Protein AF-A0A814D1I0-F1 (afdb_monomer_lite)

Organism: NCBI:txid104777

Sequence (314 aa):
MVSVKKIKTACSSHHICFVCLKKSSKNNRLSRINFKTVLHGYYRHQLLIKRNSRCCRIHLDESRELKKHFYSLIPTSIKEHDSHIFEILDFHRNLEPTIFEKFKDVSLLDEKHCLKVTGWEKEKFLKFSNFITCINDNSNRTKYQLIALYRYWLATGSSQKVLASLFSKETTQVQISNYLSEIRTAIYKDFVPFYLGSKKERGFYLKHSNKMVKKLLNLKEDEIAVICDGTYTRLEKSSNNEFQYRCWSVQKTDSLIKPFIICCPDGWIIDCYGPFQASENDASILKYVLKLDKDLENILIPKKTAIFLDRGSN

Radius of gyration: 30.29 Å; chains: 1; bounding box: 67×51×76 Å

Structure (mmCIF, N/CA/C/O backbone):
data_AF-A0A814D1I0-F1
#
_entry.id   AF-A0A814D1I0-F1
#
loop_
_atom_site.group_PDB
_atom_site.id
_atom_site.type_symbol
_atom_site.label_atom_id
_atom_site.label_alt_id
_atom_site.label_comp_id
_atom_site.label_asym_id
_atom_site.label_entity_id
_atom_site.label_seq_id
_atom_site.pdbx_PDB_ins_code
_atom_site.Cartn_x
_atom_site.Cartn_y
_atom_site.Cartn_z
_atom_site.occupancy
_atom_site.B_iso_or_equiv
_atom_site.auth_seq_id
_atom_site.auth_comp_id
_atom_site.auth_asym_id
_atom_site.auth_atom_id
_atom_site.pdbx_PDB_model_num
ATOM 1 N N . MET A 1 1 ? 32.497 17.840 -39.234 1.00 48.28 1 MET A N 1
ATOM 2 C CA . MET A 1 1 ? 33.080 16.503 -38.983 1.00 48.28 1 MET A CA 1
ATOM 3 C C . MET A 1 1 ? 31.932 15.560 -38.684 1.00 48.28 1 MET A C 1
ATOM 5 O O . MET A 1 1 ? 31.161 15.871 -37.787 1.00 48.28 1 MET A O 1
ATOM 9 N N . VAL A 1 2 ? 31.761 14.482 -39.455 1.00 55.62 2 VAL A N 1
ATOM 10 C CA . VAL A 1 2 ? 30.771 13.443 -39.122 1.00 55.62 2 VAL A CA 1
ATOM 11 C C . VAL A 1 2 ? 31.204 12.830 -37.792 1.00 55.62 2 VAL A C 1
ATOM 13 O O . VAL A 1 2 ? 32.359 12.431 -37.659 1.00 55.62 2 VAL A O 1
ATOM 16 N N . SER A 1 3 ? 30.327 12.842 -36.791 1.00 76.00 3 SER A N 1
ATOM 17 C CA . SER A 1 3 ? 30.605 12.215 -35.501 1.00 76.00 3 SER A CA 1
ATOM 18 C C . SER A 1 3 ? 30.614 10.695 -35.694 1.00 76.00 3 SER A C 1
ATOM 20 O O . SER A 1 3 ? 29.710 10.121 -36.302 1.00 76.00 3 SER A O 1
ATOM 22 N N . VAL A 1 4 ? 31.688 10.039 -35.255 1.00 82.81 4 VAL A N 1
ATOM 23 C CA . VAL A 1 4 ? 31.933 8.613 -35.506 1.00 82.81 4 VAL A CA 1
ATOM 24 C C . VAL A 1 4 ? 31.897 7.854 -34.187 1.00 82.81 4 VAL A C 1
ATOM 26 O O . VAL A 1 4 ? 32.622 8.181 -33.248 1.00 82.81 4 VAL A O 1
ATOM 29 N N . LYS A 1 5 ? 31.086 6.793 -34.117 1.00 81.88 5 LYS A N 1
ATOM 30 C CA . LYS A 1 5 ? 30.992 5.904 -32.951 1.00 81.88 5 LYS A CA 1
ATOM 31 C C . LYS A 1 5 ? 31.727 4.592 -33.223 1.00 81.88 5 LYS A C 1
ATOM 33 O O . LYS A 1 5 ? 31.438 3.883 -34.188 1.00 81.88 5 LYS A O 1
ATOM 38 N N . LYS A 1 6 ? 32.665 4.237 -32.340 1.00 86.75 6 LYS A N 1
ATOM 39 C CA . LYS A 1 6 ? 33.376 2.947 -32.362 1.00 86.75 6 LYS A CA 1
ATOM 40 C C . LYS A 1 6 ? 32.559 1.895 -31.617 1.00 86.75 6 LYS A C 1
ATOM 42 O O . LYS A 1 6 ? 32.395 1.986 -30.404 1.00 86.75 6 LYS A O 1
ATOM 47 N N . ILE A 1 7 ? 32.057 0.886 -32.330 1.00 86.25 7 ILE A N 1
ATOM 48 C CA . ILE A 1 7 ? 31.218 -0.184 -31.765 1.00 86.25 7 ILE A CA 1
ATOM 49 C C . ILE A 1 7 ? 31.771 -1.564 -32.129 1.00 86.25 7 ILE A C 1
ATOM 51 O O . ILE A 1 7 ? 32.238 -1.810 -33.248 1.00 86.25 7 ILE A O 1
ATOM 55 N N . LYS A 1 8 ? 31.670 -2.507 -31.182 1.00 90.19 8 LYS A N 1
ATOM 56 C CA . LYS A 1 8 ? 31.948 -3.924 -31.436 1.00 90.19 8 LYS A CA 1
ATOM 57 C C . LYS A 1 8 ? 30.930 -4.453 -32.438 1.00 90.19 8 LYS A C 1
ATOM 59 O O . LYS A 1 8 ? 29.727 -4.397 -32.206 1.00 90.19 8 LYS A O 1
ATOM 64 N N . THR A 1 9 ? 31.408 -4.977 -33.559 1.00 88.38 9 THR A N 1
ATOM 65 C CA . THR A 1 9 ? 30.568 -5.537 -34.620 1.00 88.38 9 THR A CA 1
ATOM 66 C C . THR A 1 9 ? 30.868 -7.021 -34.774 1.00 88.38 9 THR A C 1
ATOM 68 O O . THR A 1 9 ? 32.028 -7.405 -34.919 1.00 88.38 9 THR A O 1
ATOM 71 N N . ALA A 1 10 ? 29.830 -7.855 -34.760 1.00 88.12 10 ALA A N 1
ATOM 72 C CA . ALA A 1 10 ? 29.964 -9.295 -34.941 1.00 88.12 10 ALA A CA 1
ATOM 73 C C . ALA A 1 10 ? 30.419 -9.647 -36.367 1.00 88.12 10 ALA A C 1
ATOM 75 O O . ALA A 1 10 ? 29.934 -9.083 -37.361 1.00 88.12 10 ALA A O 1
ATOM 76 N N . CYS A 1 11 ? 31.308 -10.633 -36.479 1.00 80.31 11 CYS A N 1
ATOM 77 C CA . CYS A 1 11 ? 31.661 -11.230 -37.764 1.00 80.31 11 CYS A CA 1
ATOM 78 C C . CYS A 1 11 ? 30.419 -11.881 -38.389 1.00 80.31 11 CYS A C 1
ATOM 80 O O . CYS A 1 11 ? 29.764 -12.714 -37.774 1.00 80.31 11 CYS A O 1
ATOM 82 N N . SER A 1 12 ? 30.066 -11.504 -39.619 1.00 76.56 12 SER A N 1
ATOM 83 C CA . SER A 1 12 ? 28.837 -11.974 -40.272 1.00 76.56 12 SER A CA 1
ATOM 84 C C . SER A 1 12 ? 29.119 -12.441 -41.692 1.00 76.56 12 SER A C 1
ATOM 86 O O . SER A 1 12 ? 29.647 -11.696 -42.514 1.00 76.56 12 SER A O 1
ATOM 88 N N . SER A 1 13 ? 28.742 -13.685 -41.978 1.00 75.00 13 SER A N 1
ATOM 89 C CA . SER A 1 13 ? 28.741 -14.265 -43.319 1.00 75.00 13 SER A CA 1
ATOM 90 C C . SER A 1 13 ? 27.527 -15.177 -43.478 1.00 75.00 13 SER A C 1
ATOM 92 O O . SER A 1 13 ? 26.995 -15.718 -42.507 1.00 75.00 13 SER A O 1
ATOM 94 N N . HIS A 1 14 ? 27.065 -15.334 -44.716 1.00 77.00 14 HIS A N 1
ATOM 95 C CA . HIS A 1 14 ? 25.910 -16.169 -45.036 1.00 77.00 14 HIS A CA 1
ATOM 96 C C . HIS A 1 14 ? 26.181 -17.673 -44.888 1.00 77.00 14 HIS A C 1
ATOM 98 O O . HIS A 1 14 ? 25.225 -18.448 -44.866 1.00 77.00 14 HIS A O 1
ATOM 104 N N . HIS A 1 15 ? 27.448 -18.079 -44.757 1.00 81.25 15 HIS A N 1
ATOM 105 C CA . HIS A 1 15 ? 27.867 -19.484 -44.789 1.00 81.25 15 HIS A CA 1
ATOM 106 C C . HIS A 1 15 ? 28.381 -20.021 -43.450 1.00 81.25 15 HIS A C 1
ATOM 108 O O . HIS A 1 15 ? 28.604 -21.227 -43.341 1.00 81.25 15 HIS A O 1
ATOM 114 N N . ILE A 1 16 ? 28.556 -19.162 -42.441 1.00 88.38 16 ILE A N 1
ATOM 115 C CA . ILE A 1 16 ? 29.112 -19.524 -41.129 1.00 88.38 16 ILE A CA 1
ATOM 116 C C . ILE A 1 16 ? 28.207 -19.075 -39.984 1.00 88.38 16 ILE A C 1
ATOM 118 O O . ILE A 1 16 ? 27.449 -18.112 -40.107 1.00 88.38 16 ILE A O 1
ATOM 122 N N . CYS A 1 17 ? 28.310 -19.764 -38.850 1.00 89.06 17 CYS A N 1
ATOM 123 C CA . CYS A 1 17 ? 27.715 -19.300 -37.605 1.00 89.06 17 CYS A CA 1
ATOM 124 C C . CYS A 1 17 ? 28.473 -18.075 -37.070 1.00 89.06 17 CYS A C 1
ATOM 126 O O . CYS A 1 17 ? 29.677 -18.161 -36.865 1.00 89.06 17 CYS A O 1
ATOM 128 N N . PHE A 1 18 ? 27.788 -16.969 -36.763 1.00 89.50 18 PHE A N 1
ATOM 129 C CA . PHE A 1 18 ? 28.455 -15.760 -36.239 1.00 89.50 18 PHE A CA 1
ATOM 130 C C . PHE A 1 18 ? 29.017 -15.901 -34.809 1.00 89.50 18 PHE A C 1
ATOM 132 O O . PHE A 1 18 ? 29.715 -15.007 -34.354 1.00 89.50 18 PHE A O 1
ATOM 139 N N . VAL A 1 19 ? 28.718 -17.000 -34.104 1.00 89.56 19 VAL A N 1
ATOM 140 C CA . VAL A 1 19 ? 29.213 -17.281 -32.742 1.00 89.56 19 VAL A CA 1
ATOM 141 C C . VAL A 1 19 ? 30.423 -18.222 -32.780 1.00 89.56 19 VAL A C 1
ATOM 143 O O . VAL A 1 19 ? 31.472 -17.878 -32.263 1.00 89.56 19 VAL A O 1
ATOM 146 N N . CYS A 1 20 ? 30.320 -19.396 -33.421 1.00 89.69 20 CYS A N 1
ATOM 147 C CA . CYS A 1 20 ? 31.416 -20.386 -33.450 1.00 89.69 20 CYS A CA 1
ATOM 148 C C . CYS A 1 20 ? 32.195 -20.447 -34.770 1.00 89.69 20 CYS A C 1
ATOM 150 O O . CYS A 1 20 ? 33.062 -21.302 -34.919 1.00 89.69 20 CYS A O 1
ATOM 152 N N . LEU A 1 21 ? 31.841 -19.621 -35.760 1.00 87.12 21 LEU A N 1
ATOM 153 C CA . LEU A 1 21 ? 32.467 -19.545 -37.090 1.00 87.12 21 LEU A CA 1
ATOM 154 C C . LEU A 1 21 ? 32.417 -20.842 -37.925 1.00 87.12 21 LEU A C 1
ATOM 156 O O . LEU A 1 21 ? 32.941 -20.886 -39.037 1.00 87.12 21 LEU A O 1
ATOM 160 N N . LYS A 1 22 ? 31.721 -21.888 -37.455 1.00 87.81 22 LYS A N 1
ATOM 161 C CA . LYS A 1 22 ? 31.554 -23.153 -38.189 1.00 87.81 22 LYS A CA 1
ATOM 162 C C . LYS A 1 22 ? 30.647 -22.976 -39.409 1.00 87.81 22 LYS A C 1
ATOM 164 O O . LYS A 1 22 ? 29.589 -22.345 -39.316 1.00 87.81 22 LYS A O 1
ATOM 169 N N . LYS A 1 23 ? 31.042 -23.583 -40.535 1.00 85.06 23 LYS A N 1
ATOM 170 C CA . LYS A 1 23 ? 30.254 -23.629 -41.777 1.00 85.06 23 LYS A CA 1
ATOM 171 C C . LYS A 1 23 ? 28.985 -24.472 -41.616 1.00 85.06 23 LYS A C 1
ATOM 173 O O . LYS A 1 23 ? 28.903 -25.347 -40.749 1.00 85.06 23 LYS A O 1
ATOM 178 N N . SER A 1 24 ? 28.002 -24.205 -42.474 1.00 80.81 24 SER A N 1
ATOM 179 C CA . SER A 1 24 ? 26.810 -25.050 -42.590 1.00 80.81 24 SER A CA 1
ATOM 180 C C . SER A 1 24 ? 27.201 -26.460 -43.036 1.00 80.81 24 SER A C 1
ATOM 182 O O . SER A 1 24 ? 27.908 -26.620 -44.027 1.00 80.81 24 SER A O 1
ATOM 184 N N . SER A 1 25 ? 26.710 -27.480 -42.339 1.00 79.44 25 SER A N 1
ATOM 185 C CA . SER A 1 25 ? 26.879 -28.892 -42.712 1.00 79.44 25 SER A CA 1
ATOM 186 C C . SER A 1 25 ? 25.565 -29.652 -42.518 1.00 79.44 25 SER A C 1
ATOM 188 O O . SER A 1 25 ? 24.619 -29.107 -41.943 1.00 79.44 25 SER A O 1
ATOM 190 N N . LYS A 1 26 ? 25.488 -30.916 -42.968 1.00 70.50 26 LYS A N 1
ATOM 191 C CA . LYS A 1 26 ? 24.294 -31.766 -42.772 1.00 70.50 26 LYS A CA 1
ATOM 192 C C . LYS A 1 26 ? 23.867 -31.839 -41.293 1.00 70.50 26 LYS A C 1
ATOM 194 O O . LYS A 1 26 ? 22.673 -31.757 -41.014 1.00 70.50 26 LYS A O 1
ATOM 199 N N . ASN A 1 27 ? 24.836 -31.856 -40.372 1.00 70.06 27 ASN A N 1
ATOM 200 C CA . ASN A 1 27 ? 24.617 -31.916 -38.919 1.00 70.06 27 ASN A CA 1
ATOM 201 C C . ASN A 1 27 ? 24.557 -30.533 -38.241 1.00 70.06 27 ASN A C 1
ATOM 203 O O . ASN A 1 27 ? 24.212 -30.435 -37.068 1.00 70.06 27 ASN A O 1
ATOM 207 N N . ASN A 1 28 ? 24.877 -29.452 -38.959 1.00 75.81 28 ASN A N 1
ATOM 208 C CA . ASN A 1 28 ? 24.966 -28.102 -38.408 1.00 75.81 28 ASN A CA 1
ATOM 209 C C . ASN A 1 28 ? 24.231 -27.093 -39.299 1.00 75.81 28 ASN A C 1
ATOM 211 O O . ASN A 1 28 ? 24.845 -26.276 -39.989 1.00 75.81 28 ASN A O 1
ATOM 215 N N . ARG A 1 29 ? 22.894 -27.171 -39.310 1.00 83.12 29 ARG A N 1
ATOM 216 C CA . ARG A 1 29 ? 22.055 -26.253 -40.092 1.00 83.12 29 ARG A CA 1
ATOM 217 C C . ARG A 1 29 ? 22.051 -24.858 -39.468 1.00 83.12 29 ARG A C 1
ATOM 219 O O . ARG A 1 29 ? 21.785 -24.692 -38.276 1.00 83.12 29 ARG A O 1
ATOM 226 N N . LEU A 1 30 ? 22.304 -23.856 -40.303 1.00 87.38 30 LEU A N 1
ATOM 227 C CA . LEU A 1 30 ? 22.328 -22.452 -39.909 1.00 87.38 30 LEU A CA 1
ATOM 228 C C . LEU A 1 30 ? 20.956 -21.796 -40.103 1.00 87.38 30 LEU A C 1
ATOM 230 O O . LEU A 1 30 ? 20.413 -21.795 -41.209 1.00 87.38 30 LEU A O 1
ATOM 234 N N . SER A 1 31 ? 20.435 -21.184 -39.044 1.00 87.06 31 SER A N 1
ATOM 235 C CA . SER A 1 31 ? 19.172 -20.436 -39.043 1.00 87.06 31 SER A CA 1
ATOM 236 C C . SER A 1 31 ? 19.450 -18.934 -39.006 1.00 87.06 31 SER A C 1
ATOM 238 O O . SER A 1 31 ? 20.435 -18.503 -38.407 1.00 87.06 31 SER A O 1
ATOM 240 N N . ARG A 1 32 ? 18.606 -18.121 -39.651 1.00 87.75 32 ARG A N 1
ATOM 241 C CA . ARG A 1 32 ? 18.682 -16.657 -39.513 1.00 87.75 32 ARG A CA 1
ATOM 242 C C . ARG A 1 32 ? 18.256 -16.269 -38.100 1.00 87.75 32 ARG A C 1
ATOM 244 O O . ARG A 1 32 ? 17.306 -16.846 -37.576 1.00 87.75 32 ARG A O 1
ATOM 251 N N . ILE A 1 33 ? 18.961 -15.318 -37.497 1.00 87.06 33 ILE A N 1
ATOM 252 C CA . ILE A 1 33 ? 18.587 -14.812 -36.175 1.00 87.06 33 ILE A CA 1
ATOM 253 C C . ILE A 1 33 ? 17.352 -13.918 -36.245 1.00 87.06 33 ILE A C 1
ATOM 255 O O . ILE A 1 33 ? 17.108 -13.245 -37.247 1.00 87.06 33 ILE A 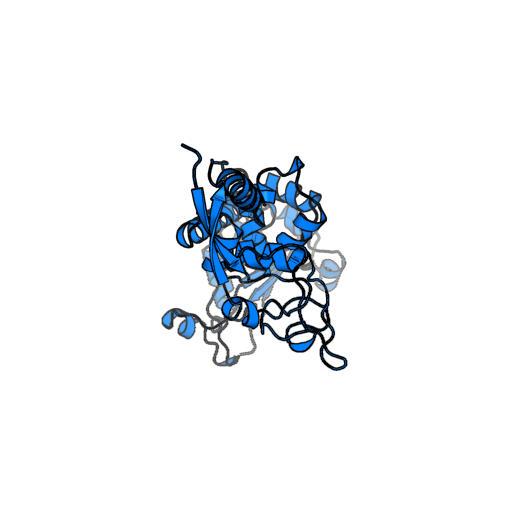O 1
ATOM 259 N N . ASN A 1 34 ? 16.597 -13.893 -35.151 1.00 86.12 34 ASN A N 1
ATOM 260 C CA . ASN A 1 34 ? 15.498 -12.957 -34.981 1.00 86.12 34 ASN A CA 1
ATOM 261 C C . ASN A 1 34 ? 16.044 -11.528 -34.795 1.00 86.12 34 ASN A C 1
ATOM 263 O O . ASN A 1 34 ? 17.100 -11.318 -34.195 1.00 86.12 34 ASN A O 1
ATOM 267 N N . PHE A 1 35 ? 15.291 -10.531 -35.255 1.00 84.19 35 PHE A N 1
ATOM 268 C CA . PHE A 1 35 ? 15.567 -9.122 -34.996 1.00 84.19 35 PHE A CA 1
ATOM 269 C C . PHE A 1 35 ? 15.652 -8.807 -33.492 1.00 84.19 35 PHE A C 1
ATOM 271 O O . PHE A 1 35 ? 16.487 -8.002 -33.085 1.00 84.19 35 PHE A O 1
ATOM 278 N N . LYS A 1 36 ? 14.892 -9.520 -32.646 1.00 83.12 36 LYS A N 1
ATOM 279 C CA . LYS A 1 36 ? 15.012 -9.431 -31.177 1.00 83.12 36 LYS A CA 1
ATOM 280 C C . LYS A 1 36 ? 16.437 -9.692 -30.674 1.00 83.12 36 LYS A C 1
ATOM 282 O O . LYS A 1 36 ? 16.922 -8.965 -29.814 1.00 83.12 36 LYS A O 1
ATOM 287 N N . THR A 1 37 ? 17.135 -10.679 -31.240 1.00 85.69 37 THR A N 1
ATOM 288 C CA . THR A 1 37 ? 18.535 -11.000 -30.904 1.00 85.69 37 THR A CA 1
ATOM 289 C C . THR A 1 37 ? 19.482 -9.863 -31.283 1.00 85.69 37 THR A C 1
ATOM 291 O O . THR A 1 37 ? 20.410 -9.556 -30.539 1.00 85.69 37 THR A O 1
ATOM 294 N N . VAL A 1 38 ? 19.231 -9.213 -32.423 1.00 87.69 38 VAL A N 1
ATOM 295 C CA . VAL A 1 38 ? 20.014 -8.058 -32.882 1.00 87.69 38 VAL A CA 1
ATOM 296 C C . VAL A 1 38 ? 19.844 -6.879 -31.924 1.00 87.69 38 VAL A C 1
ATOM 298 O O . VAL A 1 38 ? 20.839 -6.327 -31.458 1.00 87.69 38 VAL A O 1
ATOM 301 N N . LEU A 1 39 ? 18.598 -6.545 -31.572 1.00 84.19 39 LEU A N 1
ATOM 302 C CA . LEU A 1 39 ? 18.297 -5.475 -30.617 1.00 84.19 39 LEU A CA 1
ATOM 303 C C . LEU A 1 39 ? 18.871 -5.768 -29.228 1.00 84.19 39 LEU A C 1
ATOM 305 O O . LEU A 1 39 ? 19.487 -4.897 -28.622 1.00 84.19 39 LEU A O 1
ATOM 309 N N . HIS A 1 40 ? 18.719 -6.999 -28.730 1.00 84.25 40 HIS A N 1
ATOM 310 C CA . HIS A 1 40 ? 19.274 -7.403 -27.438 1.00 84.25 40 HIS A CA 1
ATOM 311 C C . HIS A 1 40 ? 20.807 -7.297 -27.420 1.00 84.25 40 HIS A C 1
ATOM 313 O O . HIS A 1 40 ? 21.374 -6.774 -26.460 1.00 84.25 40 HIS A O 1
ATOM 319 N N . GLY A 1 41 ? 21.478 -7.735 -28.492 1.00 85.94 41 GLY A N 1
ATOM 320 C CA . GLY A 1 41 ? 22.926 -7.590 -28.655 1.00 85.94 41 GLY A CA 1
ATOM 321 C C . GLY A 1 41 ? 23.377 -6.131 -28.578 1.00 85.94 41 GLY A C 1
ATOM 322 O O . GLY A 1 41 ? 24.302 -5.816 -27.827 1.00 85.94 41 GLY A O 1
ATOM 323 N N . TYR A 1 42 ? 22.673 -5.230 -29.265 1.00 87.12 42 TYR A N 1
ATOM 324 C CA . TYR A 1 42 ? 22.985 -3.804 -29.216 1.00 87.12 42 TYR A CA 1
ATOM 325 C C . TYR A 1 42 ? 22.733 -3.217 -27.820 1.00 87.12 42 TYR A C 1
ATOM 327 O O . TYR A 1 42 ? 23.649 -2.688 -27.192 1.00 87.12 42 TYR A O 1
ATOM 335 N N . TYR A 1 43 ? 21.519 -3.367 -27.283 1.00 81.69 43 TYR A N 1
ATOM 336 C CA . TYR A 1 43 ? 21.123 -2.686 -26.050 1.00 81.69 43 TYR A CA 1
ATOM 337 C C . TYR A 1 43 ? 21.814 -3.201 -24.788 1.00 81.69 43 TYR A C 1
ATOM 339 O O . TYR A 1 43 ? 22.063 -2.406 -23.884 1.00 81.69 43 TYR A O 1
ATOM 347 N N . ARG A 1 44 ? 22.103 -4.506 -24.696 1.00 82.12 44 ARG A N 1
ATOM 348 C CA . ARG A 1 44 ? 22.683 -5.116 -23.486 1.00 82.12 44 ARG A CA 1
ATOM 349 C C . ARG A 1 44 ? 24.188 -5.331 -23.567 1.00 82.12 44 ARG A C 1
ATOM 351 O O . ARG A 1 44 ? 24.837 -5.330 -22.529 1.00 82.12 44 ARG A O 1
ATOM 358 N N . HIS A 1 45 ? 24.735 -5.504 -24.769 1.00 83.81 45 HIS A N 1
ATOM 359 C CA . HIS A 1 45 ? 26.142 -5.873 -24.955 1.00 83.81 45 HIS A CA 1
ATOM 360 C C . HIS A 1 45 ? 26.932 -4.877 -25.813 1.00 83.81 45 HIS A C 1
ATOM 362 O O . HIS A 1 45 ? 28.109 -5.123 -26.070 1.00 83.81 45 HIS A O 1
ATOM 368 N N . GLN A 1 46 ? 26.315 -3.765 -26.248 1.00 85.62 46 GLN A N 1
ATOM 369 C CA . GLN A 1 46 ? 26.934 -2.777 -27.147 1.00 85.62 46 GLN A CA 1
ATOM 370 C C . GLN A 1 46 ? 27.531 -3.443 -28.401 1.00 85.62 46 GLN A C 1
ATOM 372 O O . GLN A 1 46 ? 28.614 -3.094 -28.875 1.00 85.62 46 GLN A O 1
ATOM 377 N N . LEU A 1 47 ? 26.816 -4.454 -28.907 1.00 88.50 47 LEU A N 1
ATOM 378 C CA . LEU A 1 47 ? 27.245 -5.323 -29.992 1.00 88.50 47 LEU A CA 1
ATOM 379 C C . LEU A 1 47 ? 26.332 -5.161 -31.206 1.00 88.50 47 LEU A C 1
ATOM 381 O O . LEU A 1 47 ? 25.145 -5.481 -31.155 1.00 88.50 47 LEU A O 1
ATOM 385 N N . LEU A 1 48 ? 26.906 -4.748 -32.334 1.00 88.81 48 LEU A N 1
ATOM 386 C CA . LEU A 1 48 ? 26.196 -4.687 -33.604 1.00 88.81 48 LEU A CA 1
ATOM 387 C C . LEU A 1 48 ? 26.219 -6.053 -34.301 1.00 88.81 48 LEU A C 1
ATOM 389 O O . LEU A 1 48 ? 27.275 -6.545 -34.705 1.00 88.81 48 LEU A O 1
ATOM 393 N N . ILE A 1 49 ? 25.042 -6.649 -34.493 1.00 89.06 49 ILE A N 1
ATOM 394 C CA . ILE A 1 49 ? 24.869 -7.901 -35.238 1.00 89.06 49 ILE A CA 1
ATOM 395 C C . ILE A 1 49 ? 24.125 -7.598 -36.542 1.00 89.06 49 ILE A C 1
ATOM 397 O O . ILE A 1 49 ? 23.044 -7.017 -36.525 1.00 89.06 49 ILE A O 1
ATOM 401 N N . LYS A 1 50 ? 24.665 -8.005 -37.699 1.00 86.38 50 LYS A N 1
ATOM 402 C CA . LYS A 1 50 ? 23.958 -7.801 -38.977 1.00 86.38 50 LYS A CA 1
ATOM 403 C C . LYS A 1 50 ? 22.659 -8.612 -39.012 1.00 86.38 50 LYS A C 1
ATOM 405 O O . LYS A 1 50 ? 22.674 -9.796 -38.677 1.00 86.38 50 LYS A O 1
ATOM 410 N N . ARG A 1 51 ? 21.573 -8.020 -39.526 1.00 80.19 51 ARG A N 1
ATOM 411 C CA . ARG A 1 51 ? 20.220 -8.619 -39.622 1.00 80.19 51 ARG A CA 1
ATOM 412 C C . ARG A 1 51 ? 20.188 -10.015 -40.257 1.00 80.19 51 ARG A C 1
ATOM 414 O O . ARG A 1 51 ? 19.391 -10.853 -39.859 1.00 80.19 51 ARG A O 1
ATOM 421 N N . ASN A 1 52 ? 21.077 -10.278 -41.213 1.00 82.56 52 ASN A N 1
ATOM 422 C CA . ASN A 1 52 ? 21.136 -11.546 -41.947 1.00 82.56 52 ASN A CA 1
ATOM 423 C C . ASN A 1 52 ? 22.196 -12.528 -41.417 1.00 82.56 52 ASN A C 1
ATOM 425 O O . ASN A 1 52 ? 22.520 -13.508 -42.094 1.00 82.56 52 ASN A O 1
ATOM 429 N N . SER A 1 53 ? 22.746 -12.271 -40.227 1.00 88.56 53 SER A N 1
ATOM 430 C CA . SER A 1 53 ? 23.670 -13.187 -39.555 1.00 88.56 53 SER A CA 1
ATOM 431 C C . SER A 1 53 ? 22.987 -14.525 -39.281 1.00 88.56 53 SER A C 1
ATOM 433 O O . SER A 1 53 ? 21.798 -14.579 -38.952 1.00 88.56 53 SER A O 1
ATOM 435 N N . ARG A 1 54 ? 23.733 -15.624 -39.426 1.00 89.06 54 ARG A N 1
ATOM 436 C CA . ARG A 1 54 ? 23.196 -16.967 -39.197 1.00 89.06 54 ARG A CA 1
ATOM 437 C C . ARG A 1 54 ? 23.797 -17.621 -37.963 1.00 89.06 54 ARG A C 1
ATOM 439 O O . ARG A 1 54 ? 24.995 -17.513 -37.726 1.00 89.06 54 ARG A O 1
ATOM 446 N N . CYS A 1 55 ? 22.976 -18.337 -37.202 1.00 90.38 55 CYS A N 1
ATOM 447 C CA . CYS A 1 55 ? 23.377 -19.075 -36.009 1.00 90.38 55 CYS A CA 1
ATOM 448 C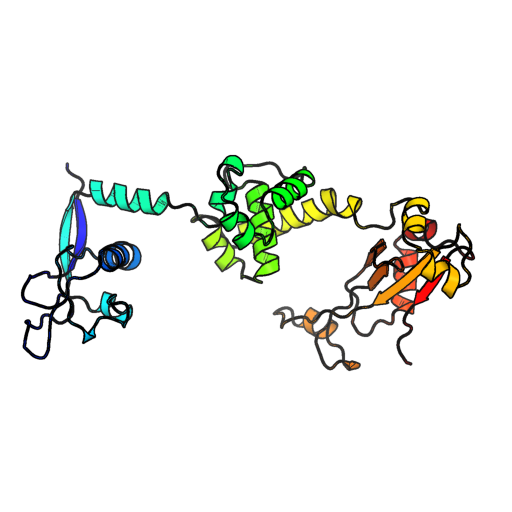 C . CYS A 1 55 ? 23.108 -20.573 -36.165 1.00 90.38 55 CYS A C 1
ATOM 450 O O . CYS A 1 55 ? 22.110 -20.960 -36.775 1.00 90.38 55 CYS A O 1
ATOM 452 N N . CYS A 1 56 ? 23.968 -21.423 -35.605 1.00 91.06 56 CYS A N 1
ATOM 453 C CA . CYS A 1 56 ? 23.656 -22.842 -35.486 1.00 91.06 56 CYS A CA 1
ATOM 454 C C . CYS A 1 56 ? 22.706 -23.113 -34.315 1.00 91.06 56 CYS A C 1
ATOM 456 O O . CYS A 1 56 ? 22.651 -22.351 -33.351 1.00 91.06 56 CYS A O 1
ATOM 458 N N . ARG A 1 57 ? 21.994 -24.242 -34.380 1.00 87.81 57 ARG A N 1
ATOM 459 C CA . ARG A 1 57 ? 21.017 -24.648 -33.354 1.00 87.81 57 ARG A CA 1
ATOM 460 C C . ARG A 1 57 ? 21.612 -24.799 -31.952 1.00 87.81 57 ARG A C 1
ATOM 462 O O . ARG A 1 57 ? 20.902 -24.583 -30.986 1.00 87.81 57 ARG A O 1
ATOM 469 N N . ILE A 1 58 ? 22.904 -25.111 -31.835 1.00 89.25 58 ILE A N 1
ATOM 470 C CA . ILE A 1 58 ? 23.583 -25.321 -30.543 1.00 89.25 58 ILE A CA 1
ATOM 471 C C . ILE A 1 58 ? 23.507 -24.064 -29.659 1.00 89.25 58 ILE A C 1
ATOM 473 O O . ILE A 1 58 ? 23.305 -24.157 -28.445 1.00 89.25 58 ILE A O 1
ATOM 477 N N . HIS A 1 59 ? 23.621 -22.882 -30.269 1.00 89.62 59 HIS A N 1
ATOM 478 C CA . HIS A 1 59 ? 23.603 -21.613 -29.541 1.00 89.62 59 HIS A CA 1
ATOM 479 C C . HIS A 1 59 ? 22.208 -21.012 -29.383 1.00 89.62 59 HIS A C 1
ATOM 481 O O . HIS A 1 59 ? 22.061 -19.998 -28.701 1.00 89.62 59 HIS A O 1
ATOM 487 N N . LEU A 1 60 ? 21.204 -21.607 -30.026 1.00 88.62 60 LEU A N 1
ATOM 488 C CA . LEU A 1 60 ? 19.825 -21.166 -29.919 1.00 88.62 60 LEU A CA 1
ATOM 489 C C . LEU A 1 60 ? 19.114 -21.937 -28.806 1.00 88.62 60 LEU A C 1
ATOM 491 O O . LEU A 1 60 ? 19.434 -23.098 -28.541 1.00 88.62 60 LEU A O 1
ATOM 495 N N . ASP A 1 61 ? 18.181 -21.279 -28.135 1.00 87.12 61 ASP A N 1
ATOM 496 C CA . ASP A 1 61 ? 17.223 -21.923 -27.243 1.00 87.12 61 ASP A CA 1
ATOM 497 C C . ASP A 1 61 ? 16.031 -22.513 -28.020 1.00 87.12 61 ASP A C 1
ATOM 499 O O . ASP A 1 61 ? 15.969 -22.468 -29.255 1.00 87.12 61 ASP A O 1
ATOM 503 N N . GLU A 1 62 ? 15.079 -23.091 -27.288 1.00 82.44 62 GLU A N 1
ATOM 504 C CA . GLU A 1 62 ? 13.859 -23.693 -27.841 1.00 82.44 62 GLU A CA 1
ATOM 505 C C . GLU A 1 62 ? 12.989 -22.676 -28.598 1.00 82.44 62 GLU A C 1
ATOM 507 O O . GLU A 1 62 ? 12.340 -23.023 -29.586 1.00 82.44 62 GLU A O 1
ATOM 512 N N . SER A 1 63 ? 13.056 -21.398 -28.211 1.00 81.38 63 SER A N 1
ATOM 513 C CA . SER A 1 63 ? 12.373 -20.278 -28.873 1.00 81.38 63 SER A CA 1
ATOM 514 C C . SER A 1 63 ? 13.136 -19.736 -30.090 1.00 81.38 63 SER A C 1
ATOM 516 O O . SER A 1 63 ? 12.697 -18.775 -30.726 1.00 81.38 63 SER A O 1
ATOM 518 N N . ARG A 1 64 ? 14.258 -20.369 -30.466 1.00 80.56 64 ARG A N 1
ATOM 519 C CA . ARG A 1 64 ? 15.171 -19.951 -31.543 1.00 80.56 64 ARG A CA 1
ATOM 520 C C . ARG A 1 64 ? 15.838 -18.592 -31.294 1.00 80.56 64 ARG A C 1
ATOM 522 O O . ARG A 1 64 ? 16.278 -17.946 -32.249 1.00 80.56 64 ARG A O 1
ATOM 529 N N . GLU A 1 65 ? 15.956 -18.169 -30.039 1.00 84.81 65 GLU A N 1
ATOM 530 C CA . GLU A 1 65 ? 16.719 -16.986 -29.636 1.00 84.81 65 GLU A CA 1
ATOM 531 C C . GLU A 1 65 ? 18.133 -17.379 -29.183 1.00 84.81 65 GLU A C 1
ATOM 533 O O . GLU A 1 65 ? 18.395 -18.518 -28.802 1.00 84.81 65 GLU A O 1
ATOM 538 N N . LEU A 1 66 ? 19.095 -16.454 -29.275 1.00 88.38 66 LEU A N 1
ATOM 539 C CA . LEU A 1 66 ? 20.467 -16.724 -28.837 1.00 88.38 66 LEU A CA 1
ATOM 540 C C . LEU A 1 66 ? 20.525 -16.843 -27.308 1.00 88.38 66 LEU A C 1
ATOM 542 O O . LEU A 1 66 ? 20.146 -15.906 -26.601 1.00 88.38 66 LEU A O 1
ATOM 546 N N . LYS A 1 67 ? 21.085 -17.946 -26.798 1.00 88.94 67 LYS A N 1
ATOM 547 C CA . LYS A 1 67 ? 21.277 -18.136 -25.353 1.00 88.94 67 LYS A CA 1
ATOM 548 C C . LYS A 1 67 ? 22.172 -17.031 -24.782 1.00 88.94 67 LYS A C 1
ATOM 550 O O . LYS A 1 67 ? 23.225 -16.710 -25.335 1.00 88.94 67 LYS A O 1
ATOM 555 N N . LYS A 1 68 ? 21.777 -16.483 -23.628 1.00 86.06 68 LYS A N 1
ATOM 556 C CA . LYS A 1 68 ? 22.381 -15.284 -23.012 1.00 86.06 68 LYS A CA 1
ATOM 557 C C . LYS A 1 68 ? 23.903 -15.364 -22.813 1.00 86.06 68 LYS A C 1
ATOM 559 O O . LYS A 1 68 ? 24.588 -14.368 -23.010 1.00 86.06 68 LYS A O 1
ATOM 564 N N . HIS A 1 69 ? 24.445 -16.534 -22.473 1.00 86.06 69 HIS A N 1
ATOM 565 C CA . HIS A 1 69 ? 25.883 -16.699 -22.225 1.00 86.06 69 HIS A CA 1
ATOM 566 C C . HIS A 1 69 ? 26.746 -16.629 -23.495 1.00 86.06 69 HIS A C 1
ATOM 568 O O . HIS A 1 69 ? 27.940 -16.375 -23.395 1.00 86.06 69 HIS A O 1
ATOM 574 N N . PHE A 1 70 ? 26.177 -16.808 -24.694 1.00 89.06 70 PHE A N 1
ATOM 575 C CA . PHE A 1 70 ? 26.958 -16.727 -25.931 1.00 89.06 70 PHE A CA 1
ATOM 576 C C . PHE A 1 70 ? 27.229 -15.293 -26.387 1.00 89.06 70 PHE A C 1
ATOM 578 O O . PHE A 1 70 ? 28.120 -15.105 -27.207 1.00 89.06 70 PHE A O 1
ATOM 585 N N . TYR A 1 71 ? 26.528 -14.277 -25.865 1.00 88.19 71 TYR A N 1
ATOM 586 C CA . TYR A 1 71 ? 26.730 -12.890 -26.305 1.00 88.19 71 TYR A CA 1
ATOM 587 C C . TYR A 1 71 ? 28.144 -12.365 -26.018 1.00 88.19 71 TYR A C 1
ATOM 589 O O . TYR A 1 71 ? 28.681 -11.599 -26.813 1.00 88.19 71 TYR A O 1
ATOM 597 N N . SER A 1 72 ? 28.765 -12.796 -24.918 1.00 85.75 72 SER A N 1
ATOM 598 C CA . SER A 1 72 ? 30.150 -12.450 -24.573 1.00 85.75 72 SER A CA 1
ATOM 599 C C . SER A 1 72 ? 31.194 -13.226 -25.381 1.00 85.75 72 SER A C 1
ATOM 601 O O . SER A 1 72 ? 32.345 -12.806 -25.438 1.00 85.75 72 SER A O 1
ATOM 603 N N . LEU A 1 73 ? 30.799 -14.337 -26.009 1.00 88.19 73 LEU A N 1
ATOM 604 C CA . LEU A 1 73 ? 31.676 -15.240 -26.760 1.00 88.19 73 LEU A CA 1
ATOM 605 C C . LEU A 1 73 ? 31.649 -14.980 -28.272 1.00 88.19 73 LEU A C 1
ATOM 607 O O . LEU A 1 73 ? 32.343 -15.660 -29.023 1.00 88.19 73 LEU A O 1
ATOM 611 N N . ILE A 1 74 ? 30.835 -14.027 -28.735 1.00 89.62 74 ILE A N 1
ATOM 612 C CA . ILE A 1 74 ? 30.749 -13.679 -30.154 1.00 89.62 74 ILE A CA 1
ATOM 613 C C . ILE A 1 74 ? 32.088 -13.078 -30.607 1.00 89.62 74 ILE A C 1
ATOM 615 O O . ILE A 1 74 ? 32.538 -12.098 -30.017 1.00 89.62 74 ILE A O 1
ATOM 619 N N . PRO A 1 75 ? 32.701 -13.586 -31.689 1.00 88.31 75 PRO A N 1
ATOM 620 C CA . PRO A 1 75 ? 33.851 -12.947 -32.312 1.00 88.31 75 PRO A CA 1
ATOM 621 C C . PRO A 1 75 ? 33.482 -11.562 -32.859 1.00 88.31 75 PRO A C 1
ATOM 623 O O . PRO A 1 75 ? 32.590 -11.424 -33.706 1.00 88.31 75 PRO A O 1
ATOM 626 N N . THR A 1 76 ? 34.181 -10.528 -32.385 1.00 91.12 76 THR A N 1
ATOM 627 C CA . THR A 1 76 ? 33.907 -9.129 -32.743 1.00 91.12 76 THR A CA 1
ATOM 628 C C . THR A 1 76 ? 35.118 -8.419 -33.323 1.00 91.12 76 THR A C 1
ATOM 630 O O . THR A 1 76 ? 36.233 -8.609 -32.850 1.00 91.12 76 THR A O 1
ATOM 633 N N . SER A 1 77 ? 34.869 -7.500 -34.251 1.00 88.31 77 SER A N 1
ATOM 634 C CA . SER A 1 77 ? 35.816 -6.469 -34.687 1.00 88.31 77 SER A CA 1
ATOM 635 C C . SER A 1 77 ? 35.274 -5.089 -34.313 1.00 88.31 77 SER A C 1
ATOM 637 O O . SER A 1 77 ? 34.076 -4.850 -34.498 1.00 88.31 77 SER A O 1
ATOM 639 N N . ILE A 1 78 ? 36.117 -4.173 -33.837 1.00 87.56 78 ILE A N 1
ATOM 640 C CA . ILE A 1 78 ? 35.716 -2.773 -33.637 1.00 87.56 78 ILE A CA 1
ATOM 641 C C . ILE A 1 78 ? 35.578 -2.122 -35.013 1.00 87.56 78 ILE A C 1
ATOM 643 O O . ILE A 1 78 ? 36.486 -2.216 -35.835 1.00 87.56 78 ILE A O 1
ATOM 647 N N . LYS A 1 79 ? 34.427 -1.499 -35.270 1.00 86.88 79 LYS A N 1
ATOM 648 C CA . LYS A 1 79 ? 34.174 -0.749 -36.502 1.00 86.88 79 LYS A CA 1
ATOM 649 C C . LYS A 1 79 ? 33.661 0.641 -36.178 1.00 86.88 79 LYS A C 1
ATOM 651 O O . LYS A 1 79 ? 32.968 0.838 -35.178 1.00 86.88 79 LYS A O 1
ATOM 656 N N . GLU A 1 80 ? 34.026 1.571 -37.042 1.00 86.62 80 GLU A N 1
ATOM 657 C CA . GLU A 1 80 ? 33.558 2.947 -37.039 1.00 86.62 80 GLU A CA 1
ATOM 658 C C . GLU A 1 80 ? 32.259 3.042 -37.832 1.00 86.62 80 GLU A C 1
ATOM 660 O O . GLU A 1 80 ? 32.158 2.518 -38.942 1.00 86.62 80 GLU A O 1
ATOM 665 N N . HIS A 1 81 ? 31.254 3.671 -37.232 1.00 82.50 81 HIS A N 1
ATOM 666 C CA . HIS A 1 81 ? 29.962 3.920 -37.858 1.00 82.50 81 HIS A CA 1
ATOM 667 C C . HIS A 1 81 ? 29.529 5.361 -37.586 1.00 82.50 81 HIS A C 1
ATOM 669 O O . HIS A 1 81 ? 29.938 5.946 -36.581 1.00 82.50 81 HIS A O 1
ATOM 675 N N . ASP A 1 82 ? 28.678 5.905 -38.454 1.00 83.69 82 ASP A N 1
ATOM 676 C CA . ASP A 1 82 ? 28.015 7.196 -38.235 1.00 83.69 82 ASP A CA 1
ATOM 677 C C . ASP A 1 82 ? 27.251 7.171 -36.899 1.00 83.69 82 ASP A C 1
ATOM 679 O O . ASP A 1 82 ? 26.450 6.261 -36.652 1.00 83.69 82 ASP A O 1
ATOM 683 N N . SER A 1 83 ? 27.536 8.130 -36.013 1.00 80.69 83 SER A N 1
ATOM 684 C CA . SER A 1 83 ? 26.963 8.163 -34.669 1.00 80.69 83 SER A CA 1
ATOM 685 C C . SER A 1 83 ? 25.475 8.502 -34.656 1.00 80.69 83 SER A C 1
ATOM 687 O O . SER A 1 83 ? 24.791 8.086 -33.721 1.00 80.69 83 SER A O 1
ATOM 689 N N . HIS A 1 84 ? 24.944 9.162 -35.689 1.00 80.25 84 HIS A N 1
ATOM 690 C CA . HIS A 1 84 ? 23.594 9.725 -35.680 1.00 80.25 84 HIS A CA 1
ATOM 691 C C . HIS A 1 84 ? 22.507 8.655 -35.489 1.00 80.25 84 HIS A C 1
ATOM 693 O O . HIS A 1 84 ? 21.611 8.801 -34.660 1.00 80.25 84 HIS A O 1
ATOM 699 N N . ILE A 1 85 ? 22.616 7.510 -36.173 1.00 77.75 85 ILE A N 1
ATOM 700 C CA . ILE A 1 85 ? 21.660 6.398 -36.008 1.00 77.75 85 ILE A CA 1
ATOM 701 C C . ILE A 1 85 ? 21.732 5.813 -34.591 1.00 77.75 85 ILE A C 1
ATOM 703 O O . ILE A 1 85 ? 20.710 5.435 -34.020 1.00 77.75 85 ILE A O 1
ATOM 707 N N . PHE A 1 86 ? 22.925 5.736 -33.999 1.00 80.38 86 PHE A N 1
ATOM 708 C CA . PHE A 1 86 ? 23.085 5.217 -32.640 1.00 80.38 86 PHE A CA 1
ATOM 709 C C . PHE A 1 86 ? 22.601 6.200 -31.586 1.00 80.38 86 PHE A C 1
ATOM 711 O O . PHE A 1 86 ? 22.046 5.763 -30.586 1.00 80.38 86 PHE A O 1
ATOM 718 N N . GLU A 1 87 ? 22.773 7.497 -31.819 1.00 78.56 87 GLU A N 1
ATOM 719 C CA . GLU A 1 87 ? 22.200 8.557 -30.996 1.00 78.56 87 GLU A CA 1
ATOM 720 C C . GLU A 1 87 ? 20.673 8.483 -31.021 1.00 78.56 87 GLU A C 1
ATOM 722 O O . GLU A 1 87 ? 20.067 8.454 -29.956 1.00 78.56 87 GLU A O 1
ATOM 727 N N . ILE A 1 88 ? 20.052 8.306 -32.193 1.00 75.75 88 ILE A N 1
ATOM 728 C CA . ILE A 1 88 ? 18.601 8.086 -32.317 1.00 75.75 88 ILE A CA 1
ATOM 729 C C . ILE A 1 88 ? 18.165 6.809 -31.582 1.00 75.75 88 ILE A C 1
ATOM 731 O O . ILE A 1 88 ? 17.166 6.820 -30.867 1.00 75.75 88 ILE A O 1
ATOM 735 N N . LEU A 1 89 ? 18.898 5.699 -31.718 1.00 74.75 89 LEU A N 1
ATOM 736 C CA . LEU A 1 89 ? 18.564 4.435 -31.044 1.00 74.75 89 LEU A CA 1
ATOM 737 C C . LEU A 1 89 ? 18.746 4.505 -29.522 1.00 74.75 89 LEU A C 1
ATOM 739 O O . LEU A 1 89 ? 17.947 3.931 -28.777 1.00 74.75 89 LEU A O 1
ATOM 743 N N . ASP A 1 90 ? 19.791 5.185 -29.054 1.00 71.75 90 ASP A N 1
ATOM 744 C CA . ASP A 1 90 ? 20.049 5.411 -27.633 1.00 71.75 90 ASP A CA 1
ATOM 745 C C . ASP A 1 90 ? 19.027 6.398 -27.049 1.00 71.75 90 ASP A C 1
ATOM 747 O O . ASP A 1 90 ? 18.538 6.172 -25.940 1.00 71.75 90 ASP A O 1
ATOM 751 N N . PHE A 1 91 ? 18.629 7.418 -27.816 1.00 69.06 91 PHE A N 1
ATOM 752 C CA . PHE A 1 91 ? 17.544 8.342 -27.493 1.00 69.06 91 PHE A CA 1
ATOM 753 C C . PHE A 1 91 ? 16.202 7.610 -27.412 1.00 69.06 91 PHE A C 1
ATOM 755 O O . PHE A 1 91 ? 15.522 7.703 -26.398 1.00 69.06 91 PHE A O 1
ATOM 762 N N . HIS A 1 92 ? 15.863 6.764 -28.386 1.00 68.00 92 HIS A N 1
ATOM 763 C CA . HIS A 1 92 ? 14.643 5.953 -28.356 1.00 68.00 92 HIS A CA 1
ATOM 764 C C . HIS A 1 92 ? 14.617 4.969 -27.175 1.00 68.00 92 HIS A C 1
ATOM 766 O O . HIS A 1 92 ? 13.577 4.754 -26.556 1.00 68.00 92 HIS A O 1
ATOM 772 N N . ARG A 1 93 ? 15.761 4.392 -26.790 1.00 64.25 93 ARG A N 1
ATOM 773 C CA . ARG A 1 93 ? 15.870 3.596 -25.551 1.00 64.25 93 ARG A CA 1
ATOM 774 C C . ARG A 1 93 ? 15.668 4.451 -24.292 1.00 64.25 93 ARG A C 1
ATOM 776 O O . ARG A 1 93 ? 15.311 3.934 -23.232 1.00 64.25 93 ARG A O 1
ATOM 783 N N . ASN A 1 94 ? 15.971 5.740 -24.360 1.00 61.94 94 ASN A N 1
ATOM 784 C CA . ASN A 1 94 ? 15.699 6.685 -23.282 1.00 61.94 94 ASN A CA 1
ATOM 785 C C . ASN A 1 94 ? 14.243 7.163 -23.263 1.00 61.94 94 ASN A C 1
ATOM 787 O O . ASN A 1 94 ? 13.793 7.565 -22.198 1.00 61.94 94 ASN A O 1
ATOM 791 N N . LEU A 1 95 ? 13.517 7.040 -24.378 1.00 61.75 95 LEU A N 1
ATOM 792 C CA . LEU A 1 95 ? 12.100 7.385 -24.480 1.00 61.75 95 LEU A CA 1
ATOM 793 C C . LEU A 1 95 ? 11.148 6.314 -23.944 1.00 61.75 95 LEU A C 1
ATOM 795 O O . LEU A 1 95 ? 10.037 6.672 -23.575 1.00 61.75 95 LEU A O 1
ATOM 799 N N . GLU A 1 96 ? 11.536 5.031 -23.903 1.00 71.12 96 GLU A N 1
ATOM 800 C CA . GLU A 1 96 ? 10.666 3.987 -23.339 1.00 71.12 96 GLU A CA 1
ATOM 801 C C . GLU A 1 96 ? 10.371 4.307 -21.864 1.00 71.12 96 GLU A C 1
ATOM 803 O O . GLU A 1 96 ? 11.281 4.225 -21.025 1.00 71.12 96 GLU A O 1
ATOM 808 N N . PRO A 1 97 ? 9.125 4.692 -21.532 1.00 78.50 97 PRO A N 1
ATOM 809 C CA . PRO A 1 97 ? 8.800 5.149 -20.199 1.00 78.50 97 PRO A CA 1
ATOM 810 C C . PRO A 1 97 ? 8.937 3.975 -19.237 1.00 78.50 97 PRO A C 1
ATOM 812 O O . PRO A 1 97 ? 8.486 2.853 -19.501 1.00 78.50 97 PRO A O 1
ATOM 815 N N . THR A 1 98 ? 9.561 4.236 -18.093 1.00 87.81 98 THR A N 1
ATOM 816 C CA . THR A 1 98 ? 9.618 3.266 -17.002 1.00 87.81 98 THR A CA 1
ATOM 817 C C . THR A 1 98 ? 8.207 2.900 -16.520 1.00 87.81 98 THR A C 1
ATOM 819 O O . THR A 1 98 ? 7.196 3.492 -16.914 1.00 87.81 98 THR A O 1
ATOM 822 N N . ILE A 1 99 ? 8.130 1.917 -15.619 1.00 90.56 99 ILE A N 1
ATOM 823 C CA . ILE A 1 99 ? 6.855 1.466 -15.047 1.00 90.56 99 ILE A CA 1
ATOM 824 C C . ILE A 1 99 ? 6.082 2.641 -14.436 1.00 90.56 99 ILE A C 1
ATOM 826 O O . ILE A 1 99 ? 4.870 2.734 -14.642 1.00 90.56 99 ILE A O 1
ATOM 830 N N . PHE A 1 100 ? 6.778 3.531 -13.723 1.00 94.44 100 PHE A N 1
ATOM 831 C CA . PHE A 1 100 ? 6.155 4.665 -13.048 1.00 94.44 100 PHE A CA 1
ATOM 832 C C . PHE A 1 100 ? 6.107 5.934 -13.910 1.00 94.44 100 PHE A C 1
ATOM 834 O O . PHE A 1 100 ? 5.243 6.766 -13.672 1.00 94.44 100 PHE A O 1
ATOM 841 N N . GLU A 1 101 ? 6.936 6.099 -14.946 1.00 90.88 101 GLU A N 1
ATOM 842 C CA . GLU A 1 101 ? 6.815 7.236 -15.884 1.00 90.88 101 GLU A CA 1
ATOM 843 C C . GLU A 1 101 ? 5.441 7.277 -16.570 1.00 90.88 101 GLU A C 1
ATOM 845 O O . GLU A 1 101 ? 4.869 8.348 -16.750 1.00 90.88 101 GLU A O 1
ATOM 850 N N . LYS A 1 102 ? 4.839 6.111 -16.841 1.00 91.12 102 LYS A N 1
ATOM 851 C CA . LYS A 1 102 ? 3.473 6.011 -17.389 1.00 91.12 102 LYS A CA 1
ATOM 852 C C . LYS A 1 102 ? 2.381 6.596 -16.483 1.00 91.12 102 LYS A C 1
ATOM 854 O O . LYS A 1 102 ? 1.274 6.820 -16.952 1.00 91.12 102 LYS A O 1
ATOM 859 N N . PHE A 1 103 ? 2.672 6.829 -15.202 1.00 94.56 103 PHE A N 1
ATOM 860 C CA . PHE A 1 103 ? 1.753 7.468 -14.256 1.00 94.56 103 PHE A CA 1
ATOM 861 C C . PHE A 1 103 ? 1.931 8.991 -14.177 1.00 94.56 103 PHE A C 1
ATOM 863 O O . PHE A 1 103 ? 1.205 9.627 -13.417 1.00 94.56 103 PHE A O 1
ATOM 870 N N . LYS A 1 104 ? 2.868 9.600 -14.924 1.00 91.81 104 LYS A N 1
ATOM 871 C CA . LYS A 1 104 ? 2.977 11.070 -14.985 1.00 91.81 104 LYS A CA 1
ATOM 872 C C . LYS A 1 104 ? 1.715 11.701 -15.555 1.00 91.81 104 LYS A C 1
ATOM 874 O O . LYS A 1 104 ? 1.201 12.646 -14.970 1.00 91.81 104 LYS A O 1
ATOM 879 N N . ASP A 1 105 ? 1.215 11.139 -16.650 1.00 89.00 105 ASP A N 1
ATOM 880 C CA . ASP A 1 105 ? -0.010 11.579 -17.302 1.00 89.00 105 ASP A CA 1
ATOM 881 C C . ASP A 1 105 ? -1.071 10.478 -17.230 1.00 89.00 105 ASP A C 1
ATOM 883 O O . ASP A 1 105 ? -1.023 9.469 -17.937 1.00 89.00 105 ASP A O 1
ATOM 887 N N . VAL A 1 106 ? -2.054 10.677 -16.352 1.00 89.00 106 VAL A N 1
ATOM 888 C CA . VAL A 1 106 ? -3.123 9.697 -16.143 1.00 89.00 106 VAL A CA 1
ATOM 889 C C . VAL A 1 106 ? -4.099 9.652 -17.319 1.00 89.00 106 VAL A C 1
ATOM 891 O O . VAL A 1 106 ? -4.782 8.641 -17.496 1.00 89.00 106 VAL A O 1
ATOM 894 N N . SER A 1 107 ? -4.156 10.684 -18.166 1.00 88.81 107 SER A N 1
ATOM 895 C CA . SER A 1 107 ? -5.001 10.649 -19.364 1.00 88.81 107 SER A CA 1
ATOM 896 C C . SER A 1 107 ? -4.542 9.541 -20.321 1.00 88.81 107 SER A C 1
ATOM 898 O O . SER A 1 107 ? -5.366 8.757 -20.794 1.00 88.81 107 SER A O 1
ATOM 900 N N . LEU A 1 108 ? -3.223 9.369 -20.461 1.00 88.56 108 LEU A N 1
ATOM 901 C CA . LEU A 1 108 ? -2.570 8.362 -21.303 1.00 88.56 108 LEU A CA 1
ATOM 902 C C . LEU A 1 108 ? -2.368 7.000 -20.613 1.00 88.56 108 LEU A C 1
ATOM 904 O O . LEU A 1 108 ? -1.888 6.052 -21.237 1.00 88.56 108 LEU A O 1
ATOM 908 N N . LEU A 1 109 ? -2.710 6.881 -19.327 1.00 91.50 109 LEU A N 1
ATOM 909 C CA . LEU A 1 109 ? -2.514 5.650 -18.563 1.00 91.50 109 LEU A CA 1
ATOM 910 C C . LEU A 1 109 ? -3.451 4.534 -19.050 1.00 91.50 109 LEU A C 1
ATOM 912 O O . LEU A 1 109 ? -4.674 4.660 -18.975 1.00 91.50 109 LEU A O 1
ATOM 916 N N . ASP A 1 110 ? -2.860 3.423 -19.486 1.00 92.25 110 ASP A N 1
ATOM 917 C CA . ASP A 1 110 ? -3.567 2.199 -19.871 1.00 92.25 110 ASP A CA 1
ATOM 918 C C . ASP A 1 110 ? -4.145 1.449 -18.654 1.00 92.25 110 ASP A C 1
ATOM 920 O O . ASP A 1 110 ? -3.487 1.316 -17.617 1.00 92.25 110 ASP A O 1
ATOM 924 N N . GLU A 1 111 ? -5.357 0.907 -18.809 1.00 94.62 111 GLU A N 1
ATOM 925 C CA . GLU A 1 111 ? -6.092 0.173 -17.767 1.00 94.62 111 GLU A CA 1
ATOM 926 C C . GLU A 1 111 ? -5.312 -1.055 -17.278 1.00 94.62 111 GLU A C 1
ATOM 928 O O . GLU A 1 111 ? -5.141 -1.265 -16.075 1.00 94.62 111 GLU A O 1
ATOM 933 N N . LYS A 1 112 ? -4.763 -1.851 -18.210 1.00 94.31 112 LYS A N 1
ATOM 934 C CA . LYS A 1 112 ? -4.022 -3.074 -17.866 1.00 94.31 112 LYS A CA 1
ATOM 935 C C . LYS A 1 112 ? -2.735 -2.738 -17.122 1.00 94.31 112 LYS A C 1
ATOM 937 O O . LYS A 1 112 ? -2.358 -3.455 -16.194 1.00 94.31 112 LYS A O 1
ATOM 942 N N . HIS A 1 113 ? -2.054 -1.658 -17.509 1.00 93.56 113 HIS A N 1
ATOM 943 C CA . HIS A 1 113 ? -0.870 -1.171 -16.798 1.00 93.56 113 HIS A CA 1
ATOM 944 C C . HIS A 1 113 ? -1.215 -0.673 -15.390 1.00 93.56 113 HIS A C 1
ATOM 946 O O . HIS A 1 113 ? -0.519 -1.039 -14.439 1.00 93.56 113 HIS A O 1
ATOM 952 N N . CYS A 1 114 ? -2.300 0.094 -15.234 1.00 96.62 114 CYS A N 1
ATOM 953 C CA . CYS A 1 114 ? -2.773 0.567 -13.931 1.00 96.62 114 CYS A CA 1
ATOM 954 C C . CYS A 1 114 ? -3.057 -0.603 -12.980 1.00 96.62 114 CYS A C 1
ATOM 956 O O . CYS A 1 114 ? -2.484 -0.659 -11.885 1.00 96.62 114 CYS A O 1
ATOM 958 N N . LEU A 1 115 ? -3.837 -1.585 -13.443 1.00 96.12 115 LEU A N 1
ATOM 959 C CA . LEU A 1 115 ? -4.195 -2.771 -12.672 1.00 96.12 115 LEU A CA 1
ATOM 960 C C . LEU A 1 115 ? -2.965 -3.602 -12.303 1.00 96.12 115 LEU A C 1
ATOM 962 O O . LEU A 1 115 ? -2.821 -4.024 -11.160 1.00 96.12 115 LEU A O 1
ATOM 966 N N . LYS A 1 116 ? -2.031 -3.793 -13.238 1.00 95.06 116 LYS A N 1
ATOM 967 C CA . LYS A 1 116 ? -0.808 -4.565 -12.987 1.00 95.06 116 LYS A CA 1
ATOM 968 C C . LYS A 1 116 ? 0.084 -3.935 -11.915 1.00 95.06 116 LYS A C 1
ATOM 970 O O . LYS A 1 116 ? 0.680 -4.658 -11.124 1.00 95.06 116 LYS A O 1
ATOM 975 N N . VAL A 1 117 ? 0.231 -2.611 -11.923 1.00 95.69 117 VAL A N 1
ATOM 976 C CA . VAL A 1 117 ? 1.155 -1.910 -11.014 1.00 95.69 117 VAL A CA 1
ATOM 977 C C . VAL A 1 117 ? 0.508 -1.638 -9.663 1.00 95.69 117 VAL A C 1
ATOM 979 O O . VAL A 1 117 ? 1.150 -1.791 -8.627 1.00 95.69 117 VAL A O 1
ATOM 982 N N . THR A 1 118 ? -0.757 -1.224 -9.667 1.00 96.44 118 THR A N 1
ATOM 983 C CA . THR A 1 118 ? -1.441 -0.750 -8.460 1.00 96.44 118 THR A CA 1
ATOM 984 C C . THR A 1 118 ? -2.417 -1.762 -7.884 1.00 96.44 118 THR A C 1
ATOM 986 O O . THR A 1 118 ? -2.897 -1.553 -6.775 1.00 96.44 118 THR A O 1
ATOM 989 N N . GLY A 1 119 ? -2.756 -2.833 -8.603 1.00 96.12 119 GLY A N 1
ATOM 990 C CA . GLY A 1 119 ? -3.827 -3.760 -8.231 1.00 96.12 119 GLY A CA 1
ATOM 991 C C . GLY A 1 119 ? -5.229 -3.143 -8.278 1.00 96.12 119 GLY A C 1
ATOM 992 O O . GLY A 1 119 ? -6.162 -3.751 -7.762 1.00 96.12 119 GLY A O 1
ATOM 993 N N . TRP A 1 120 ? -5.383 -1.935 -8.827 1.00 96.75 120 TRP A N 1
ATOM 994 C CA . TRP A 1 120 ? -6.657 -1.231 -8.945 1.00 96.75 120 TRP A CA 1
ATOM 995 C C . TRP A 1 120 ? -6.977 -0.914 -10.400 1.00 96.75 120 TRP A C 1
ATOM 997 O O . TRP A 1 120 ? -6.087 -0.586 -11.181 1.00 96.75 120 TRP A O 1
ATOM 1007 N N . GLU A 1 121 ? -8.265 -0.959 -10.723 1.00 96.81 121 GLU A N 1
ATOM 1008 C CA . GLU A 1 121 ? -8.795 -0.340 -11.935 1.00 96.81 121 GLU A CA 1
ATOM 1009 C C . GLU A 1 121 ? -8.529 1.172 -11.916 1.00 96.81 121 GLU A C 1
ATOM 1011 O O . GLU A 1 121 ? -8.489 1.802 -10.847 1.00 96.81 121 GLU A O 1
ATOM 1016 N N . LYS A 1 122 ? -8.372 1.771 -13.097 1.00 96.12 122 LYS A N 1
ATOM 1017 C CA . LYS A 1 122 ? -8.020 3.187 -13.262 1.00 96.12 122 LYS A CA 1
ATOM 1018 C C . LYS A 1 122 ? -9.037 4.106 -12.595 1.00 96.12 122 LYS A C 1
ATOM 1020 O O . LYS A 1 122 ? -8.646 5.093 -11.974 1.00 96.12 122 LYS A O 1
ATOM 1025 N N . GLU A 1 123 ? -10.324 3.766 -12.661 1.00 96.81 123 GLU A N 1
ATOM 1026 C CA . GLU A 1 123 ? -11.387 4.525 -11.995 1.00 96.81 123 GLU A CA 1
ATOM 1027 C C . GLU A 1 123 ? -11.170 4.574 -10.476 1.00 96.81 123 GLU A C 1
ATOM 1029 O O . GLU A 1 123 ? -11.182 5.648 -9.870 1.00 96.81 123 GLU A O 1
ATOM 1034 N N . LYS A 1 124 ? -10.910 3.421 -9.849 1.00 96.62 124 LYS A N 1
ATOM 1035 C CA . LYS A 1 124 ? -10.640 3.335 -8.409 1.00 96.62 124 LYS A CA 1
ATOM 1036 C C . LYS A 1 124 ? -9.353 4.067 -8.034 1.00 96.62 124 LYS A C 1
ATOM 1038 O O . LYS A 1 124 ? -9.322 4.761 -7.018 1.00 96.62 124 LYS A O 1
ATOM 1043 N N . PHE A 1 125 ? -8.311 3.946 -8.856 1.00 97.56 125 PHE A N 1
ATOM 1044 C CA . PHE A 1 125 ? -7.055 4.670 -8.673 1.00 97.56 125 PHE A CA 1
ATOM 1045 C C . PHE A 1 125 ? -7.262 6.189 -8.694 1.00 97.56 125 PHE A C 1
ATOM 1047 O O . PHE A 1 125 ? -6.770 6.888 -7.806 1.00 97.56 125 PHE A O 1
ATOM 1054 N N . LEU A 1 126 ? -8.031 6.704 -9.655 1.00 96.81 126 LEU A N 1
ATOM 1055 C CA . LEU A 1 126 ? -8.365 8.124 -9.754 1.00 96.81 126 LEU A CA 1
ATOM 1056 C C . LEU A 1 126 ? -9.215 8.597 -8.570 1.00 96.81 126 LEU A C 1
ATOM 1058 O O . LEU A 1 126 ? -8.883 9.608 -7.955 1.00 96.81 126 LEU A O 1
ATOM 1062 N N . LYS A 1 127 ? -10.245 7.831 -8.185 1.00 96.62 127 LYS A N 1
ATOM 1063 C CA . LYS A 1 127 ? -11.062 8.127 -6.995 1.00 96.62 127 LYS A CA 1
ATOM 1064 C C . LYS A 1 127 ? -10.207 8.233 -5.735 1.00 96.62 127 LYS A C 1
ATOM 1066 O O . LYS A 1 127 ? -10.344 9.198 -4.993 1.00 96.62 127 LYS A O 1
ATOM 1071 N N . PHE A 1 128 ? -9.294 7.285 -5.514 1.00 96.44 128 PHE A N 1
ATOM 1072 C CA . PHE A 1 128 ? -8.364 7.347 -4.386 1.00 96.44 128 PHE A CA 1
ATOM 1073 C C . PHE A 1 128 ? -7.436 8.568 -4.478 1.00 96.44 128 PHE A C 1
ATOM 1075 O O . PHE A 1 128 ? -7.212 9.265 -3.493 1.00 96.44 128 PHE A O 1
ATOM 1082 N N . SER A 1 129 ? -6.928 8.864 -5.676 1.00 96.38 129 SER A N 1
ATOM 1083 C CA . SER A 1 129 ? -6.009 9.984 -5.909 1.00 96.38 129 SER A CA 1
ATOM 1084 C C . SER A 1 129 ? -6.622 11.354 -5.614 1.00 96.38 129 SER A C 1
ATOM 1086 O O . SER A 1 129 ? -5.878 12.295 -5.330 1.00 96.38 129 SER A O 1
ATOM 1088 N N . ASN A 1 130 ? -7.952 11.470 -5.653 1.00 96.19 130 ASN A N 1
ATOM 1089 C CA . ASN A 1 130 ? -8.673 12.692 -5.295 1.00 96.19 130 ASN A CA 1
ATOM 1090 C C . ASN A 1 130 ? -8.666 12.976 -3.789 1.00 96.19 130 ASN A C 1
ATOM 1092 O O . ASN A 1 130 ? -8.767 14.137 -3.410 1.00 96.19 130 ASN A O 1
ATOM 1096 N N . PHE A 1 131 ? -8.504 11.956 -2.937 1.00 96.31 131 PHE A N 1
ATOM 1097 C CA . PHE A 1 131 ? -8.330 12.181 -1.499 1.00 96.31 131 PHE A CA 1
ATOM 1098 C C . PHE A 1 131 ? -6.989 12.840 -1.198 1.00 96.31 131 PHE A C 1
ATOM 1100 O O . PHE A 1 131 ? -6.902 13.678 -0.315 1.00 96.31 131 PHE A O 1
ATOM 1107 N N . ILE A 1 132 ? -5.940 12.491 -1.942 1.00 96.88 132 ILE A N 1
ATOM 1108 C CA . ILE A 1 132 ? -4.591 12.991 -1.685 1.00 96.88 132 ILE A CA 1
ATOM 1109 C C . ILE A 1 132 ? -4.455 14.411 -2.253 1.00 96.88 132 ILE A C 1
ATOM 1111 O O . ILE A 1 132 ? -4.434 14.610 -3.472 1.00 96.88 132 ILE A O 1
ATOM 1115 N N . THR A 1 133 ? -4.348 15.404 -1.372 1.00 95.12 133 THR A N 1
ATOM 1116 C CA . THR A 1 133 ? -4.340 16.836 -1.724 1.00 95.12 133 THR A CA 1
ATOM 1117 C C . THR A 1 133 ? -3.062 17.547 -1.297 1.00 95.12 133 THR A C 1
ATOM 1119 O O . THR A 1 133 ? -2.671 18.517 -1.936 1.00 95.12 133 THR A O 1
ATOM 1122 N N . CYS A 1 134 ? -2.357 17.053 -0.276 1.00 93.69 134 CYS A N 1
ATOM 1123 C CA . CYS A 1 134 ? -1.165 17.715 0.257 1.00 93.69 134 CYS A CA 1
ATOM 1124 C C . CYS A 1 134 ? 0.143 17.433 -0.510 1.00 93.69 134 CYS A C 1
ATOM 1126 O O . CYS A 1 134 ? 1.202 17.913 -0.106 1.00 93.69 134 CYS A O 1
ATOM 1128 N N . ILE A 1 135 ? 0.085 16.681 -1.614 1.00 94.31 135 ILE A N 1
ATOM 1129 C CA . ILE A 1 135 ? 1.234 16.388 -2.479 1.00 94.31 135 ILE A CA 1
ATOM 1130 C C . ILE A 1 135 ? 1.144 17.228 -3.751 1.00 94.31 135 ILE A C 1
ATOM 1132 O O . ILE A 1 135 ? 0.299 16.971 -4.607 1.00 94.31 135 ILE A O 1
ATOM 1136 N N . ASN A 1 136 ? 2.070 18.175 -3.900 1.00 91.44 136 ASN A N 1
ATOM 1137 C CA . ASN A 1 136 ? 2.211 18.995 -5.106 1.00 91.44 136 ASN A CA 1
ATOM 1138 C C . ASN A 1 136 ? 3.141 18.333 -6.113 1.00 91.44 136 ASN A C 1
ATOM 1140 O O . ASN A 1 136 ? 4.195 17.843 -5.716 1.00 91.44 136 ASN A O 1
ATOM 1144 N N . ASP A 1 137 ? 2.804 18.349 -7.397 1.00 93.06 137 ASP A N 1
ATOM 1145 C CA . ASP A 1 137 ? 3.665 17.824 -8.460 1.00 93.06 137 ASP A CA 1
ATOM 1146 C C . ASP A 1 137 ? 4.946 18.657 -8.633 1.00 93.06 137 ASP A C 1
ATOM 1148 O O . ASP A 1 137 ? 4.981 19.853 -8.346 1.00 93.06 137 ASP A O 1
ATOM 1152 N N . ASN A 1 138 ? 6.020 18.018 -9.096 1.00 90.25 138 ASN A N 1
ATOM 1153 C CA . ASN A 1 138 ? 7.257 18.693 -9.485 1.00 90.25 138 ASN A CA 1
ATOM 1154 C C . ASN A 1 138 ? 7.911 17.988 -10.682 1.00 90.25 138 ASN A C 1
ATOM 1156 O O . ASN A 1 138 ? 7.429 16.956 -11.149 1.00 90.25 138 ASN A O 1
ATOM 1160 N N . SER A 1 139 ? 9.029 18.532 -11.168 1.00 85.06 139 SER A N 1
ATOM 1161 C CA . SER A 1 139 ? 9.746 18.009 -12.340 1.00 85.06 139 SER A CA 1
ATOM 1162 C C . SER A 1 139 ? 10.174 16.543 -12.210 1.00 85.06 139 SER A C 1
ATOM 1164 O O . SER A 1 139 ? 10.268 15.839 -13.214 1.00 85.06 139 SER A O 1
ATOM 1166 N N . ASN A 1 140 ? 10.415 16.071 -10.986 1.00 87.50 140 ASN A N 1
ATOM 1167 C CA . ASN A 1 140 ? 10.929 14.731 -10.725 1.00 87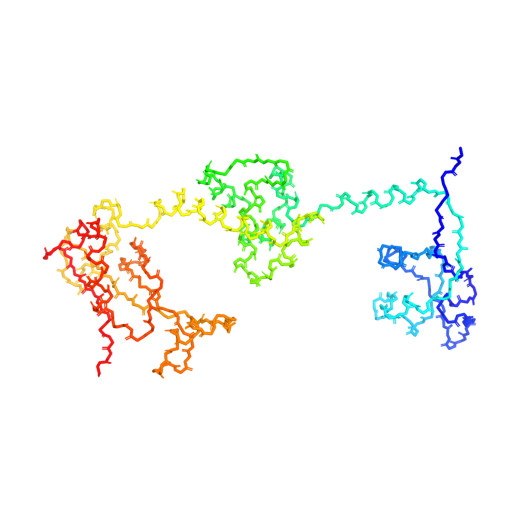.50 140 ASN A CA 1
ATOM 1168 C C . ASN A 1 140 ? 9.814 13.706 -10.493 1.00 87.50 140 ASN A C 1
ATOM 1170 O O . ASN A 1 140 ? 10.026 12.518 -10.737 1.00 87.50 140 ASN A O 1
ATOM 1174 N N . ARG A 1 141 ? 8.650 14.136 -9.986 1.00 93.31 141 ARG A N 1
ATOM 1175 C CA . ARG A 1 141 ? 7.577 13.225 -9.575 1.00 93.31 141 ARG A CA 1
ATOM 1176 C C . ARG A 1 141 ? 6.191 13.867 -9.552 1.00 93.31 141 ARG A C 1
ATOM 1178 O O . ARG A 1 141 ? 6.018 14.996 -9.092 1.00 93.31 141 ARG A O 1
ATOM 1185 N N . THR A 1 142 ? 5.176 13.079 -9.890 1.00 95.50 142 THR A N 1
ATOM 1186 C CA . THR A 1 142 ? 3.765 13.441 -9.688 1.00 95.50 142 THR A CA 1
ATOM 1187 C C . THR A 1 142 ? 3.135 12.684 -8.519 1.00 95.50 142 THR A C 1
ATOM 1189 O O . THR A 1 142 ? 3.613 11.623 -8.102 1.00 95.50 142 THR A O 1
ATOM 1192 N N . LYS A 1 143 ? 2.021 13.200 -8.000 1.00 96.56 143 LYS A N 1
ATOM 1193 C CA . LYS A 1 143 ? 1.177 12.541 -6.997 1.00 96.56 143 LYS A CA 1
ATOM 1194 C C . LYS A 1 143 ? 0.766 11.137 -7.438 1.00 96.56 143 LYS A C 1
ATOM 1196 O O . LYS A 1 143 ? 0.844 10.191 -6.657 1.00 96.56 143 LYS A O 1
ATOM 1201 N N . TYR A 1 144 ? 0.374 10.982 -8.699 1.00 97.19 144 TYR A N 1
ATOM 1202 C CA . TYR A 1 144 ? -0.043 9.694 -9.252 1.00 97.19 144 TYR A CA 1
ATOM 1203 C C . TYR A 1 144 ? 1.103 8.680 -9.273 1.00 97.19 144 TYR A C 1
ATOM 1205 O O . TYR A 1 144 ? 0.905 7.521 -8.904 1.00 97.19 144 TYR A O 1
ATOM 1213 N N . GLN A 1 145 ? 2.316 9.120 -9.622 1.00 97.06 145 GLN A N 1
ATOM 1214 C CA . GLN A 1 145 ? 3.505 8.273 -9.537 1.00 97.06 145 GLN A CA 1
ATOM 1215 C C . GLN A 1 145 ? 3.773 7.815 -8.104 1.00 97.06 145 GLN A C 1
ATOM 1217 O O . GLN A 1 145 ? 4.104 6.650 -7.895 1.00 97.06 145 GLN A O 1
ATOM 1222 N N . LEU A 1 146 ? 3.596 8.697 -7.116 1.00 97.81 146 LEU A N 1
ATOM 1223 C CA . LEU A 1 146 ? 3.790 8.345 -5.711 1.00 97.81 146 LEU A CA 1
ATOM 1224 C C . LEU A 1 146 ? 2.758 7.345 -5.191 1.00 97.81 146 LEU A C 1
ATOM 1226 O O . LEU A 1 146 ? 3.129 6.386 -4.511 1.00 97.81 146 LEU A O 1
ATOM 1230 N N . ILE A 1 147 ? 1.483 7.520 -5.542 1.00 97.88 147 ILE A N 1
ATOM 1231 C CA . ILE A 1 147 ? 0.423 6.566 -5.189 1.00 97.88 147 ILE A CA 1
ATOM 1232 C C . ILE A 1 147 ? 0.728 5.198 -5.810 1.00 97.88 147 ILE A C 1
ATOM 1234 O O . ILE A 1 147 ? 0.664 4.176 -5.122 1.00 97.88 147 ILE A O 1
ATOM 1238 N N . ALA A 1 148 ? 1.106 5.168 -7.092 1.00 97.62 148 ALA A N 1
ATOM 1239 C CA . ALA A 1 148 ? 1.454 3.933 -7.786 1.00 97.62 148 ALA A CA 1
ATOM 1240 C C . ALA A 1 148 ? 2.693 3.257 -7.183 1.00 97.62 148 ALA A C 1
ATOM 1242 O O . ALA A 1 148 ? 2.676 2.047 -6.960 1.00 97.62 148 ALA A O 1
ATOM 1243 N N . LEU A 1 149 ? 3.736 4.030 -6.863 1.00 97.81 149 LEU A N 1
ATOM 1244 C CA . LEU A 1 149 ? 4.945 3.557 -6.187 1.00 97.81 149 LEU A CA 1
ATOM 1245 C C . LEU A 1 149 ? 4.611 2.909 -4.842 1.00 97.81 149 LEU A C 1
ATOM 1247 O O . LEU A 1 149 ? 5.062 1.798 -4.568 1.00 97.81 149 LEU A O 1
ATOM 1251 N N . TYR A 1 150 ? 3.800 3.578 -4.020 1.00 97.62 150 TYR A N 1
ATOM 1252 C CA . TYR A 1 150 ? 3.414 3.075 -2.705 1.00 97.62 150 TYR A CA 1
ATOM 1253 C C . TYR A 1 150 ? 2.601 1.783 -2.806 1.00 97.62 150 TYR A C 1
ATOM 1255 O O . TYR A 1 150 ? 2.912 0.799 -2.137 1.00 97.62 150 TYR A O 1
ATOM 1263 N N . ARG A 1 151 ? 1.608 1.742 -3.704 1.00 96.69 151 ARG A N 1
ATOM 1264 C CA . ARG A 1 151 ? 0.807 0.538 -3.972 1.00 96.69 151 ARG A CA 1
ATOM 1265 C C . ARG A 1 151 ? 1.662 -0.625 -4.460 1.00 96.69 151 ARG A C 1
ATOM 1267 O O . ARG A 1 151 ? 1.518 -1.733 -3.949 1.00 96.69 151 ARG A O 1
ATOM 1274 N N . TYR A 1 152 ? 2.563 -0.370 -5.403 1.00 97.00 152 TYR A N 1
ATOM 1275 C CA . TYR A 1 152 ? 3.469 -1.386 -5.926 1.00 97.00 152 TYR A CA 1
ATOM 1276 C C . TYR A 1 152 ? 4.409 -1.913 -4.837 1.00 97.00 152 TYR A C 1
ATOM 1278 O O . TYR A 1 152 ? 4.646 -3.118 -4.744 1.00 97.00 152 TYR A O 1
ATOM 1286 N N . TRP A 1 153 ? 4.924 -1.029 -3.980 1.00 96.38 153 TRP A N 1
ATOM 1287 C CA . TRP A 1 153 ? 5.775 -1.418 -2.860 1.00 96.38 153 TRP A CA 1
ATOM 1288 C C . TRP A 1 153 ? 5.029 -2.306 -1.859 1.00 96.38 153 TRP A C 1
ATOM 1290 O O . TRP A 1 153 ? 5.529 -3.381 -1.535 1.00 96.38 153 TRP A O 1
ATOM 1300 N N . LEU A 1 154 ? 3.811 -1.924 -1.457 1.00 93.06 154 LEU A N 1
ATOM 1301 C CA . LEU A 1 154 ? 2.967 -2.733 -0.570 1.00 93.06 154 LEU A CA 1
ATOM 1302 C C . LEU A 1 154 ? 2.618 -4.102 -1.172 1.00 93.06 154 LEU A C 1
ATOM 1304 O O . LEU A 1 154 ? 2.563 -5.088 -0.448 1.00 93.06 154 LEU A O 1
ATOM 1308 N N . ALA A 1 155 ? 2.383 -4.169 -2.484 1.00 91.44 155 ALA A N 1
ATOM 1309 C CA . ALA A 1 155 ? 2.002 -5.411 -3.153 1.00 91.44 155 ALA A CA 1
ATOM 1310 C C . ALA A 1 155 ? 3.182 -6.368 -3.386 1.00 91.44 155 ALA A C 1
ATOM 1312 O O . ALA A 1 155 ? 2.981 -7.577 -3.442 1.00 91.44 155 ALA A O 1
ATOM 1313 N N . THR A 1 156 ? 4.399 -5.845 -3.567 1.00 90.69 156 THR A N 1
ATOM 1314 C CA . THR A 1 156 ? 5.556 -6.655 -3.991 1.00 90.69 156 THR A CA 1
ATOM 1315 C C . THR A 1 156 ? 6.632 -6.829 -2.927 1.00 90.69 156 THR A C 1
ATOM 1317 O O . THR A 1 156 ? 7.489 -7.692 -3.088 1.00 90.69 156 THR A O 1
ATOM 1320 N N . GLY A 1 157 ? 6.665 -5.986 -1.890 1.00 87.38 157 GLY A N 1
ATOM 1321 C CA . GLY A 1 157 ? 7.761 -5.969 -0.915 1.00 87.38 157 GLY A CA 1
ATOM 1322 C C . GLY A 1 157 ? 9.130 -5.636 -1.530 1.00 87.38 157 GLY A C 1
ATOM 1323 O O . GLY A 1 157 ? 10.166 -5.951 -0.949 1.00 87.38 157 GLY A O 1
ATOM 1324 N N . SER A 1 158 ? 9.159 -5.027 -2.723 1.00 90.19 158 SER A N 1
ATOM 1325 C CA . SER A 1 158 ? 10.401 -4.764 -3.462 1.00 90.19 158 SER A CA 1
ATOM 1326 C C . SER A 1 158 ? 11.358 -3.858 -2.682 1.00 90.19 158 SER A C 1
ATOM 1328 O O . SER A 1 158 ? 10.947 -2.870 -2.070 1.00 90.19 158 SER A O 1
ATOM 1330 N N . SER A 1 159 ? 12.664 -4.134 -2.769 1.00 91.12 159 SER A N 1
ATOM 1331 C CA . SER A 1 159 ? 13.673 -3.259 -2.162 1.00 91.12 159 SER A CA 1
ATOM 1332 C C . SER A 1 159 ? 13.6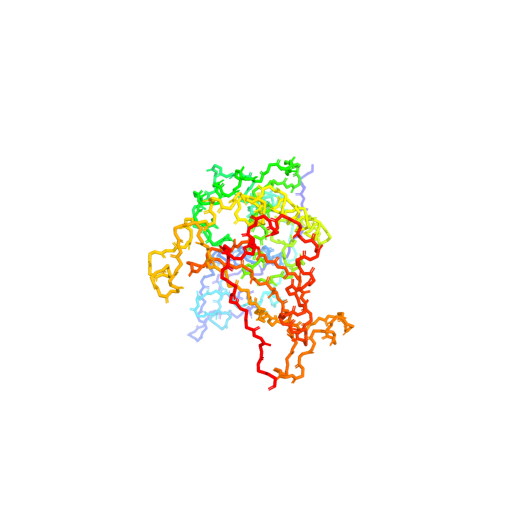73 -1.871 -2.810 1.00 91.12 159 SER A C 1
ATOM 1334 O O . SER A 1 159 ? 13.463 -1.725 -4.017 1.00 91.12 159 SER A O 1
ATOM 1336 N N . GLN A 1 160 ? 13.987 -0.834 -2.031 1.00 93.88 160 GLN A N 1
ATOM 1337 C CA . GLN A 1 160 ? 14.016 0.543 -2.538 1.00 93.88 160 GLN A CA 1
ATOM 1338 C C . GLN A 1 160 ? 15.034 0.749 -3.677 1.00 93.88 160 GLN A C 1
ATOM 1340 O O . GLN A 1 160 ? 14.827 1.604 -4.532 1.00 93.88 160 GLN A O 1
ATOM 1345 N N . LYS A 1 161 ? 16.102 -0.063 -3.742 1.00 92.44 161 LYS A N 1
ATOM 1346 C CA . LYS A 1 161 ? 17.062 -0.058 -4.861 1.00 92.44 161 LYS A CA 1
ATOM 1347 C C . LYS A 1 161 ? 16.418 -0.532 -6.166 1.00 92.44 161 LYS A C 1
ATOM 1349 O O . LYS A 1 161 ? 16.647 0.061 -7.215 1.00 92.44 161 LYS A O 1
ATOM 1354 N N . VAL A 1 162 ? 15.590 -1.577 -6.098 1.00 91.56 162 VAL A N 1
ATOM 1355 C CA . VAL A 1 162 ? 14.813 -2.046 -7.253 1.00 91.56 162 VAL A CA 1
ATOM 1356 C C . VAL A 1 162 ? 13.793 -0.983 -7.650 1.00 91.56 162 VAL A C 1
ATOM 1358 O O . VAL A 1 162 ? 13.732 -0.617 -8.820 1.00 91.56 162 VAL A O 1
ATOM 1361 N N . LEU A 1 163 ? 13.055 -0.426 -6.687 1.00 94.88 163 LEU A N 1
ATOM 1362 C CA . LEU A 1 163 ? 12.063 0.621 -6.952 1.00 94.88 163 LEU A CA 1
ATOM 1363 C C . LEU A 1 163 ? 12.673 1.848 -7.635 1.00 94.88 163 LEU A C 1
ATOM 1365 O O . LEU A 1 163 ? 12.085 2.358 -8.582 1.00 94.88 163 LEU A O 1
ATOM 1369 N N . ALA A 1 164 ? 13.871 2.265 -7.218 1.00 93.94 164 ALA A N 1
ATOM 1370 C CA . ALA A 1 164 ? 14.603 3.366 -7.834 1.00 93.94 164 ALA A CA 1
ATOM 1371 C C . ALA A 1 164 ? 14.819 3.123 -9.338 1.00 93.94 164 ALA A C 1
ATOM 1373 O O . ALA A 1 164 ? 14.447 3.962 -10.154 1.00 93.94 164 ALA A O 1
ATOM 1374 N N . SER A 1 165 ? 15.277 1.920 -9.713 1.00 90.06 165 SER A N 1
ATOM 1375 C CA . SER A 1 165 ? 15.461 1.531 -11.122 1.00 90.06 165 SER A CA 1
ATOM 1376 C C . SER A 1 165 ? 14.166 1.474 -11.943 1.00 90.06 165 SER A C 1
ATOM 1378 O O . SER A 1 165 ? 14.199 1.622 -13.164 1.00 90.06 165 SER A O 1
ATOM 1380 N N . LEU A 1 166 ? 13.024 1.248 -11.285 1.00 92.25 166 LEU A N 1
ATOM 1381 C CA . LEU A 1 166 ? 11.711 1.183 -11.925 1.00 92.25 166 LEU A CA 1
ATOM 1382 C C . LEU A 1 166 ? 11.045 2.561 -12.036 1.00 92.25 166 LEU A C 1
ATOM 1384 O O . LEU A 1 166 ? 10.121 2.707 -12.838 1.00 92.25 166 LEU A O 1
ATOM 1388 N N . PHE A 1 167 ? 11.478 3.539 -11.230 1.00 92.62 167 PHE A N 1
ATOM 1389 C CA . PHE A 1 167 ? 10.896 4.881 -11.140 1.00 92.62 167 PHE A CA 1
ATOM 1390 C C . PHE A 1 167 ? 11.405 5.794 -12.238 1.00 92.62 167 PHE A C 1
ATOM 1392 O O . PHE A 1 167 ? 10.654 6.123 -13.150 1.00 92.62 167 PHE A O 1
ATOM 1399 N N . SER A 1 168 ? 12.688 6.125 -12.222 1.00 84.94 168 SER A N 1
ATOM 1400 C CA . SER A 1 168 ? 13.350 6.816 -13.323 1.00 84.94 168 SER A CA 1
ATOM 1401 C C . SER A 1 168 ? 14.835 6.464 -13.312 1.00 84.94 168 SER A C 1
ATOM 1403 O O . SER A 1 168 ? 15.355 5.976 -12.309 1.00 84.94 168 SER A O 1
ATOM 1405 N N . LYS A 1 169 ? 15.541 6.706 -14.421 1.00 75.50 169 LYS A N 1
ATOM 1406 C CA . LYS A 1 169 ? 16.967 6.346 -14.540 1.00 75.50 169 LYS A CA 1
ATOM 1407 C C . LYS A 1 169 ? 17.868 7.092 -13.549 1.00 75.50 169 LYS A C 1
ATOM 1409 O O . LYS A 1 169 ? 18.943 6.598 -13.235 1.00 75.50 169 LYS A O 1
ATOM 1414 N N . GLU A 1 170 ? 17.421 8.247 -13.065 1.00 84.75 170 GLU A N 1
ATOM 1415 C CA . GLU A 1 170 ? 18.176 9.129 -12.167 1.00 84.75 170 GLU A CA 1
ATOM 1416 C C . GLU A 1 170 ? 17.709 9.029 -10.710 1.00 84.75 170 GLU A C 1
ATOM 1418 O O . GLU A 1 170 ? 18.325 9.608 -9.817 1.00 84.75 170 GLU A O 1
ATOM 1423 N N . THR A 1 171 ? 16.630 8.284 -10.444 1.00 91.25 171 THR A N 1
ATOM 1424 C CA . THR A 1 171 ? 16.105 8.156 -9.087 1.00 91.25 171 THR A CA 1
ATOM 1425 C C . THR A 1 171 ? 17.040 7.306 -8.237 1.00 91.25 171 THR A C 1
ATOM 1427 O O . THR A 1 171 ? 17.433 6.201 -8.606 1.00 91.25 171 THR A O 1
ATOM 1430 N N . THR A 1 172 ? 17.367 7.811 -7.056 1.00 94.19 172 THR A N 1
ATOM 1431 C CA . THR A 1 172 ? 18.183 7.129 -6.051 1.00 94.19 172 THR A CA 1
ATOM 1432 C C . THR A 1 172 ? 17.313 6.402 -5.026 1.00 94.19 172 THR A C 1
ATOM 1434 O O . THR A 1 172 ? 16.141 6.718 -4.820 1.00 94.19 172 THR A O 1
ATOM 1437 N N . GLN A 1 173 ? 17.904 5.447 -4.304 1.00 94.94 173 GLN A N 1
ATOM 1438 C CA . GLN A 1 173 ? 17.232 4.778 -3.184 1.00 94.94 173 GLN A CA 1
ATOM 1439 C C . GLN A 1 173 ? 16.770 5.777 -2.103 1.00 94.94 173 GLN A C 1
ATOM 1441 O O . GLN A 1 173 ? 15.686 5.622 -1.546 1.00 94.94 173 GLN A O 1
ATOM 1446 N N . VAL A 1 174 ? 17.569 6.813 -1.823 1.00 95.69 174 VAL A N 1
ATOM 1447 C CA . VAL A 1 174 ? 17.242 7.843 -0.821 1.00 95.69 174 VAL A CA 1
ATOM 1448 C C . VAL A 1 174 ? 15.988 8.616 -1.231 1.00 95.69 174 VAL A C 1
ATOM 1450 O O . VAL A 1 174 ? 15.090 8.807 -0.414 1.00 95.69 174 VAL A O 1
ATOM 1453 N N . GLN A 1 175 ? 15.873 8.983 -2.511 1.00 96.19 175 GLN A N 1
ATOM 1454 C CA . GLN A 1 175 ? 14.664 9.623 -3.037 1.00 96.19 175 GLN A CA 1
ATOM 1455 C C . GLN A 1 175 ? 13.439 8.717 -2.911 1.00 96.19 175 GLN A C 1
ATOM 1457 O O . GLN A 1 175 ? 12.405 9.185 -2.448 1.00 96.19 175 GLN A O 1
ATOM 1462 N N . ILE A 1 176 ? 13.555 7.419 -3.221 1.00 97.56 176 ILE A N 1
ATOM 1463 C CA . ILE A 1 176 ? 12.457 6.463 -3.004 1.00 97.56 176 ILE A CA 1
ATOM 1464 C C . ILE A 1 176 ? 12.029 6.424 -1.535 1.00 97.56 176 ILE A C 1
ATOM 1466 O O . ILE A 1 176 ? 10.832 6.433 -1.255 1.00 97.56 176 ILE A O 1
ATOM 1470 N N . SER A 1 177 ? 12.974 6.405 -0.592 1.00 97.06 177 SER A N 1
ATOM 1471 C CA . SER A 1 177 ? 12.646 6.442 0.838 1.00 97.06 177 SER A CA 1
ATOM 1472 C C . SER A 1 177 ? 11.840 7.693 1.201 1.00 97.06 177 SER A C 1
ATOM 1474 O O . SER A 1 177 ? 10.826 7.598 1.895 1.00 97.06 177 SER A O 1
ATOM 1476 N N . ASN A 1 178 ? 12.252 8.855 0.685 1.00 96.88 178 ASN A N 1
ATOM 1477 C CA . ASN A 1 178 ? 11.555 10.121 0.907 1.00 96.88 178 ASN A CA 1
ATOM 1478 C C . ASN A 1 178 ? 10.157 10.108 0.282 1.00 96.88 178 ASN A C 1
ATOM 1480 O O . ASN A 1 178 ? 9.194 10.458 0.952 1.00 96.88 178 ASN A O 1
ATOM 1484 N N . TYR A 1 179 ? 10.029 9.622 -0.951 1.00 97.38 179 TYR A N 1
ATOM 1485 C CA . TYR A 1 179 ? 8.759 9.482 -1.663 1.00 97.38 179 TYR A CA 1
ATOM 1486 C C . TYR A 1 179 ? 7.772 8.563 -0.938 1.00 97.38 179 TYR A C 1
ATOM 1488 O O . TYR A 1 179 ? 6.605 8.916 -0.787 1.00 97.38 179 TYR A O 1
ATOM 1496 N N . LEU A 1 180 ? 8.235 7.412 -0.437 1.00 97.56 180 LEU A N 1
ATOM 1497 C CA . LEU A 1 180 ? 7.420 6.489 0.361 1.00 97.56 180 LEU A CA 1
ATOM 1498 C C . LEU A 1 180 ? 7.016 7.090 1.715 1.00 97.56 180 LEU A C 1
ATOM 1500 O O . LEU A 1 180 ? 5.951 6.770 2.242 1.00 97.56 180 LEU A O 1
ATOM 1504 N N . SER A 1 181 ? 7.863 7.936 2.305 1.00 96.88 181 SER A N 1
ATOM 1505 C CA . SER A 1 181 ? 7.525 8.679 3.522 1.00 96.88 181 SER A CA 1
ATOM 1506 C C . SER A 1 181 ? 6.475 9.755 3.247 1.00 96.88 181 SER A C 1
ATOM 1508 O O . SER A 1 181 ? 5.459 9.806 3.931 1.00 96.88 181 SER A O 1
ATOM 1510 N N . GLU A 1 182 ? 6.677 10.551 2.198 1.00 96.94 182 GLU A N 1
ATOM 1511 C CA . GLU A 1 182 ? 5.793 11.638 1.776 1.00 96.94 182 GLU A CA 1
ATOM 1512 C C . GLU A 1 182 ? 4.375 11.130 1.492 1.00 96.94 182 GLU A C 1
ATOM 1514 O O . GLU A 1 182 ? 3.414 11.611 2.092 1.00 96.94 182 GLU A O 1
ATOM 1519 N N . ILE A 1 183 ? 4.238 10.101 0.650 1.00 97.75 183 ILE A N 1
ATOM 1520 C CA . ILE A 1 183 ? 2.924 9.543 0.311 1.00 97.75 183 ILE A CA 1
ATOM 1521 C C . ILE A 1 183 ? 2.224 8.900 1.502 1.00 97.75 183 ILE A C 1
ATOM 1523 O O . ILE A 1 183 ? 1.016 9.042 1.653 1.00 97.75 183 ILE A O 1
ATOM 1527 N N . ARG A 1 184 ? 2.969 8.232 2.384 1.00 96.62 184 ARG A N 1
ATOM 1528 C CA . ARG A 1 184 ? 2.408 7.648 3.602 1.00 96.62 184 ARG A CA 1
ATOM 1529 C C . ARG A 1 184 ? 1.870 8.739 4.522 1.00 96.62 184 ARG A C 1
ATOM 1531 O O . ARG A 1 184 ? 0.724 8.639 4.946 1.00 96.62 184 ARG A O 1
ATOM 1538 N N . THR A 1 185 ? 2.643 9.794 4.771 1.00 96.69 185 THR A N 1
ATOM 1539 C CA . THR A 1 185 ? 2.191 10.954 5.556 1.00 96.69 185 THR A CA 1
ATOM 1540 C C . THR A 1 185 ? 0.951 11.597 4.938 1.00 96.69 185 THR A C 1
ATOM 1542 O O . THR A 1 185 ? -0.001 11.899 5.653 1.00 96.69 185 THR A O 1
ATOM 1545 N N . ALA A 1 186 ? 0.917 11.740 3.612 1.00 97.19 186 ALA A N 1
ATOM 1546 C CA . ALA A 1 186 ? -0.243 12.277 2.913 1.00 97.19 186 ALA A CA 1
ATOM 1547 C C . ALA A 1 186 ? -1.487 11.390 3.051 1.00 97.19 186 ALA A C 1
ATOM 1549 O O . ALA A 1 186 ? -2.572 11.900 3.298 1.00 97.19 186 ALA A O 1
ATOM 1550 N N . ILE A 1 187 ? -1.344 10.063 2.962 1.00 95.69 187 ILE A N 1
ATOM 1551 C CA . ILE A 1 187 ? -2.451 9.120 3.188 1.00 95.69 187 ILE A CA 1
ATOM 1552 C C . ILE A 1 187 ? -2.987 9.254 4.620 1.00 95.69 187 ILE A C 1
ATOM 1554 O O . ILE A 1 187 ? -4.201 9.334 4.809 1.00 95.69 187 ILE A O 1
ATOM 1558 N N . TYR A 1 188 ? -2.104 9.327 5.621 1.00 92.50 188 TYR A N 1
ATOM 1559 C CA . TYR A 1 188 ? -2.503 9.520 7.021 1.00 92.50 188 TYR A CA 1
ATOM 1560 C C . TYR A 1 188 ? -3.245 10.834 7.255 1.00 92.50 188 TYR A C 1
ATOM 1562 O O . TYR A 1 188 ? -4.161 10.881 8.071 1.00 92.50 188 TYR A O 1
ATOM 1570 N N . LYS A 1 189 ? -2.855 11.895 6.552 1.00 93.88 189 LYS A N 1
ATOM 1571 C CA . LYS A 1 189 ? -3.467 13.213 6.702 1.00 93.88 189 LYS A CA 1
ATOM 1572 C C . LYS A 1 189 ? -4.781 13.339 5.933 1.00 93.88 189 LYS A C 1
ATOM 1574 O O . LYS A 1 189 ? -5.763 13.817 6.490 1.00 93.88 189 LYS A O 1
ATOM 1579 N N . ASP A 1 190 ? -4.795 12.912 4.674 1.00 95.06 190 ASP A N 1
ATOM 1580 C CA . ASP A 1 190 ? -5.852 13.279 3.732 1.00 95.06 190 ASP A CA 1
ATOM 1581 C C . ASP A 1 190 ? -6.859 12.150 3.467 1.00 95.06 190 ASP A C 1
ATOM 1583 O O . ASP A 1 190 ? -7.952 12.414 2.981 1.00 95.06 190 ASP A O 1
ATOM 1587 N N . PHE A 1 191 ? -6.523 10.888 3.752 1.00 93.25 191 PHE A N 1
ATOM 1588 C CA . PHE A 1 191 ? -7.409 9.747 3.476 1.00 93.25 191 PHE A CA 1
ATOM 1589 C C . PHE A 1 191 ? -7.892 9.055 4.751 1.00 93.25 191 PHE A C 1
ATOM 1591 O O . PHE A 1 191 ? -9.088 8.810 4.904 1.00 93.25 191 PHE A O 1
ATOM 1598 N N . VAL A 1 192 ? -6.978 8.753 5.678 1.00 90.44 192 VAL A N 1
ATOM 1599 C CA . VAL A 1 192 ? -7.287 7.991 6.901 1.00 90.44 192 VAL A CA 1
ATOM 1600 C C . VAL A 1 192 ? -8.453 8.598 7.699 1.00 90.44 192 VAL A C 1
ATOM 1602 O O . VAL A 1 192 ? -9.370 7.834 7.995 1.00 90.44 192 VAL A O 1
ATOM 1605 N N . PRO A 1 193 ? -8.541 9.924 7.951 1.00 88.38 193 PRO A N 1
ATOM 1606 C CA . PRO A 1 193 ? -9.626 10.496 8.759 1.00 88.38 193 PRO A CA 1
ATOM 1607 C C . PRO A 1 193 ? -11.037 10.267 8.194 1.00 88.38 193 PRO A C 1
ATOM 1609 O O . PRO A 1 193 ? -12.024 10.275 8.936 1.00 88.38 193 PRO A O 1
ATOM 1612 N N . PHE A 1 194 ? -11.166 10.031 6.883 1.00 87.12 194 PHE A N 1
ATOM 1613 C CA . PHE A 1 194 ? -12.458 9.755 6.256 1.00 87.12 194 PHE A CA 1
ATOM 1614 C C . PHE A 1 194 ? -12.995 8.371 6.618 1.00 87.12 194 PHE A C 1
ATOM 1616 O O . PHE A 1 194 ? -14.198 8.226 6.827 1.00 87.12 194 PHE A O 1
ATOM 1623 N N . TYR A 1 195 ? -12.125 7.375 6.785 1.00 85.00 195 TYR A N 1
ATOM 1624 C CA . TYR A 1 195 ? -12.530 5.967 6.892 1.00 85.00 195 TYR A CA 1
ATOM 1625 C C . TYR A 1 195 ? -12.153 5.298 8.213 1.00 85.00 195 TYR A C 1
ATOM 1627 O O . TYR A 1 195 ? -12.803 4.336 8.602 1.00 85.00 195 TYR A O 1
ATOM 1635 N N . LEU A 1 196 ? -11.155 5.827 8.913 1.00 86.75 196 LEU A N 1
ATOM 1636 C CA . LEU A 1 196 ? -10.633 5.325 10.180 1.00 86.75 196 LEU A CA 1
ATOM 1637 C C . LEU A 1 196 ? -10.568 6.476 11.188 1.00 86.75 196 LEU A C 1
ATOM 1639 O O . LEU A 1 196 ? -10.499 7.648 10.805 1.00 86.75 196 LEU A O 1
ATOM 1643 N N . GLY A 1 197 ? -10.603 6.142 12.471 1.00 85.50 197 GLY A N 1
ATOM 1644 C CA . GLY A 1 197 ? -10.462 7.090 13.564 1.00 85.50 197 GLY A CA 1
ATOM 1645 C C . GLY A 1 197 ? -11.730 7.250 14.393 1.00 85.50 197 GLY A C 1
ATOM 1646 O O . GLY A 1 197 ? -12.837 7.412 13.873 1.00 85.50 197 GLY A O 1
ATOM 1647 N N . SER A 1 198 ? -11.535 7.338 15.703 1.00 87.19 198 SER A N 1
ATOM 1648 C CA . SER A 1 198 ? -12.552 7.575 16.738 1.00 87.19 198 SER A CA 1
ATOM 1649 C C . S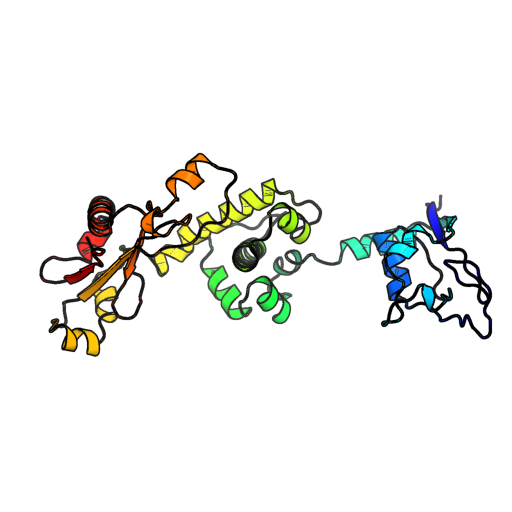ER A 1 198 ? -13.265 8.938 16.661 1.00 87.19 198 SER A C 1
ATOM 1651 O O . SER A 1 198 ? -14.231 9.174 17.376 1.00 87.19 198 SER A O 1
ATOM 1653 N N . LYS A 1 199 ? -12.864 9.828 15.746 1.00 87.75 199 LYS A N 1
ATOM 1654 C CA . LYS A 1 199 ? -13.415 11.191 15.604 1.00 87.75 199 LYS A CA 1
ATOM 1655 C C . LYS A 1 199 ? -14.831 11.275 15.039 1.00 87.75 199 LYS A C 1
ATOM 1657 O O . LYS A 1 199 ? -15.421 12.353 15.026 1.00 87.75 199 LYS A O 1
ATOM 1662 N N . LYS A 1 200 ? -15.370 10.183 14.494 1.00 88.06 200 LYS A N 1
ATOM 1663 C CA . LYS A 1 200 ? -16.742 10.180 13.967 1.00 88.06 200 LYS A CA 1
ATOM 1664 C C . LYS A 1 200 ? -17.742 10.190 15.113 1.00 88.06 200 LYS A C 1
ATOM 1666 O O . LYS A 1 200 ? -17.537 9.553 16.141 1.00 88.06 200 LYS A O 1
ATOM 1671 N N . GLU A 1 201 ? -18.863 10.868 14.902 1.00 89.88 201 GLU A N 1
ATOM 1672 C CA . GLU A 1 201 ? -19.942 10.891 15.883 1.00 89.88 201 GLU A CA 1
ATOM 1673 C C . GLU A 1 201 ? -20.468 9.483 16.167 1.00 89.88 201 GLU A C 1
ATOM 1675 O O . GLU A 1 201 ? -20.610 8.655 15.267 1.00 89.88 201 GLU A O 1
ATOM 1680 N N . ARG A 1 202 ? -20.871 9.223 17.412 1.00 91.31 202 ARG A N 1
ATOM 1681 C CA . ARG A 1 202 ? -21.419 7.921 17.813 1.00 91.31 202 ARG A CA 1
ATOM 1682 C C . ARG A 1 202 ? -22.625 7.476 16.968 1.00 91.31 202 ARG A C 1
ATOM 1684 O O . ARG A 1 202 ? -22.811 6.282 16.733 1.00 91.31 202 ARG A O 1
ATOM 1691 N N . GLY A 1 203 ? -23.416 8.428 16.465 1.00 91.88 203 GLY A N 1
ATOM 1692 C CA . GLY A 1 203 ? -24.530 8.179 15.541 1.00 91.88 203 GLY A CA 1
ATOM 1693 C C . GLY A 1 203 ? -24.119 7.490 14.235 1.00 91.88 203 GLY A C 1
ATOM 1694 O O . GLY A 1 203 ? -24.907 6.738 13.662 1.00 91.88 203 GLY A O 1
ATOM 1695 N N . PHE A 1 204 ? -22.879 7.692 13.785 1.00 91.69 204 PHE A N 1
ATOM 1696 C CA . PHE A 1 204 ? -22.302 6.959 12.663 1.00 91.69 204 PHE A CA 1
ATOM 1697 C C . PHE A 1 204 ? -22.145 5.471 13.011 1.00 91.69 204 PHE A C 1
ATOM 1699 O O . PHE A 1 204 ? -22.682 4.616 12.309 1.00 91.69 204 PHE A O 1
ATOM 1706 N N . TYR A 1 205 ? -21.507 5.164 14.144 1.00 91.88 205 TYR A N 1
ATOM 1707 C CA . TYR A 1 205 ? -21.234 3.791 14.593 1.00 91.88 205 TYR A CA 1
ATOM 1708 C C . TYR A 1 205 ? -22.485 2.994 14.970 1.00 91.88 205 TYR A C 1
ATOM 1710 O O . TYR A 1 205 ? -22.518 1.775 14.813 1.00 91.88 205 TYR A O 1
ATOM 1718 N N . LEU A 1 206 ? -23.560 3.667 15.390 1.00 92.00 206 LEU A N 1
ATOM 1719 C CA . LEU A 1 206 ? -24.853 3.021 15.637 1.00 92.00 206 LEU A CA 1
ATOM 1720 C C . LEU A 1 206 ? -25.397 2.273 14.411 1.00 92.00 206 LEU A C 1
ATOM 1722 O O . LEU A 1 206 ? -26.052 1.241 14.562 1.00 92.00 206 LEU A O 1
ATOM 1726 N N . LYS A 1 207 ? -25.083 2.749 13.200 1.00 90.81 207 LYS A N 1
ATOM 1727 C CA . LYS A 1 207 ? -25.518 2.129 11.938 1.00 90.81 207 LYS A CA 1
ATOM 1728 C C . LYS A 1 207 ? -24.811 0.802 11.651 1.00 90.81 207 LYS A C 1
ATOM 1730 O O . LYS A 1 207 ? -25.340 -0.008 10.897 1.00 90.81 207 LYS A O 1
ATOM 1735 N N . HIS A 1 208 ? -23.667 0.570 12.291 1.00 91.06 208 HIS A N 1
ATOM 1736 C CA . HIS A 1 208 ? -22.854 -0.637 12.152 1.00 91.06 208 HIS A CA 1
ATOM 1737 C C . HIS A 1 208 ? -23.244 -1.745 13.152 1.00 91.06 208 HIS A C 1
ATOM 1739 O O . HIS A 1 208 ? -22.750 -2.869 13.087 1.00 91.06 208 HIS A O 1
ATOM 1745 N N . SER A 1 209 ? -24.198 -1.472 14.054 1.00 85.62 209 SER A N 1
ATOM 1746 C CA . SER A 1 209 ? -24.855 -2.496 14.878 1.00 85.62 209 SER A CA 1
ATOM 1747 C C . SER A 1 209 ? -26.074 -3.061 14.144 1.00 85.62 209 SER A C 1
ATOM 1749 O O . SER A 1 209 ? -27.185 -2.535 14.247 1.00 85.62 209 SER A O 1
ATOM 1751 N N . ASN A 1 210 ? -25.873 -4.135 13.375 1.00 83.62 210 ASN A N 1
ATOM 1752 C CA . ASN A 1 210 ? -26.947 -4.747 12.589 1.00 83.62 210 ASN A CA 1
ATOM 1753 C C . ASN A 1 210 ? -28.048 -5.391 13.471 1.00 83.62 210 ASN A C 1
ATOM 1755 O O . ASN A 1 210 ? -27.854 -5.692 14.653 1.00 83.62 210 ASN A O 1
ATOM 1759 N N . LYS A 1 211 ? -29.228 -5.635 12.879 1.00 88.75 211 LYS A N 1
ATOM 1760 C CA . LYS A 1 211 ? -30.402 -6.188 13.587 1.00 88.75 211 LYS A CA 1
ATOM 1761 C C . LYS A 1 211 ? -30.134 -7.542 14.250 1.00 88.75 211 LYS A C 1
ATOM 1763 O O . LYS A 1 211 ? -30.728 -7.832 15.285 1.00 88.75 211 LYS A O 1
ATOM 1768 N N . MET A 1 212 ? -29.283 -8.375 13.649 1.00 90.12 212 MET A N 1
ATOM 1769 C CA . MET A 1 212 ? -28.930 -9.685 14.198 1.00 90.12 212 MET A CA 1
ATOM 1770 C C . MET A 1 212 ? -28.185 -9.522 15.522 1.00 90.12 212 MET A C 1
ATOM 1772 O O . MET A 1 212 ? -28.575 -10.128 16.514 1.00 90.12 212 MET A O 1
ATOM 1776 N N . VAL A 1 213 ? -27.165 -8.665 15.554 1.00 90.19 213 VAL A N 1
ATOM 1777 C CA . VAL A 1 213 ? -26.341 -8.430 16.745 1.00 90.19 213 VAL A CA 1
ATOM 1778 C C . VAL A 1 213 ? -27.161 -7.792 17.860 1.00 90.19 213 VAL A C 1
ATOM 1780 O O . VAL A 1 213 ? -27.083 -8.247 18.999 1.00 90.19 213 VAL A O 1
ATOM 1783 N N . LYS A 1 214 ? -28.016 -6.813 17.533 1.00 90.62 214 LYS A N 1
ATOM 1784 C CA . LYS A 1 214 ? -28.925 -6.204 18.517 1.00 90.62 214 LYS A CA 1
ATOM 1785 C C . LYS A 1 214 ? -29.833 -7.242 19.180 1.00 90.62 214 LYS A C 1
ATOM 1787 O O . LYS A 1 214 ? -29.962 -7.242 20.398 1.00 90.62 214 LYS A O 1
ATOM 1792 N N . LYS A 1 215 ? -30.405 -8.165 18.399 1.00 93.38 215 LYS A N 1
ATOM 1793 C CA . LYS A 1 215 ? -31.236 -9.257 18.932 1.00 93.38 215 LYS A CA 1
ATOM 1794 C C . LYS A 1 215 ? -30.432 -10.264 19.751 1.00 93.38 215 LYS A C 1
ATOM 1796 O O . LYS A 1 215 ? -30.869 -10.636 20.829 1.00 93.38 215 LYS A O 1
ATOM 1801 N N . LEU A 1 216 ? -29.277 -10.701 19.250 1.00 93.00 216 LEU A N 1
ATOM 1802 C CA . LEU A 1 216 ? -28.447 -11.710 19.913 1.00 93.00 216 LEU A CA 1
ATOM 1803 C C . LEU A 1 216 ? -27.952 -11.238 21.286 1.00 93.00 216 LEU A C 1
ATOM 1805 O O . LEU A 1 216 ? -27.883 -12.024 22.224 1.00 93.00 216 LEU A O 1
ATOM 1809 N N . LEU A 1 217 ? -27.612 -9.953 21.391 1.00 91.38 217 LEU A N 1
ATOM 1810 C CA . LEU A 1 217 ? -27.035 -9.348 22.588 1.00 91.38 217 LEU A CA 1
ATOM 1811 C C . LEU A 1 217 ? -28.052 -8.566 23.434 1.00 91.38 217 LEU A C 1
ATOM 1813 O O . LEU A 1 217 ? -27.664 -7.958 24.427 1.00 91.38 217 LEU A O 1
ATOM 1817 N N . ASN A 1 218 ? -29.335 -8.568 23.049 1.00 93.50 218 ASN A N 1
ATOM 1818 C CA . ASN A 1 218 ? -30.402 -7.779 23.677 1.00 93.50 218 ASN A CA 1
ATOM 1819 C C . ASN A 1 218 ? -30.066 -6.279 23.817 1.00 93.50 218 ASN A C 1
ATOM 1821 O O . ASN A 1 218 ? -30.345 -5.668 24.848 1.00 93.50 218 ASN A O 1
ATOM 1825 N N . LEU A 1 219 ? -29.471 -5.687 22.777 1.00 92.81 219 LEU A N 1
ATOM 1826 C CA . LEU A 1 219 ? -29.110 -4.267 22.752 1.00 92.81 219 LEU A CA 1
ATOM 1827 C C . LEU A 1 219 ? -30.297 -3.400 22.338 1.00 92.81 219 LEU A C 1
ATOM 1829 O O . LEU A 1 219 ? -31.032 -3.727 21.400 1.00 92.81 219 LEU A O 1
ATOM 1833 N N . LYS A 1 220 ? -30.439 -2.249 22.994 1.00 92.56 220 LYS A N 1
ATOM 1834 C CA . LYS A 1 220 ? -31.391 -1.201 22.601 1.00 92.56 220 LYS A CA 1
ATOM 1835 C C . LYS A 1 220 ? -30.941 -0.492 21.325 1.00 92.56 220 LYS A C 1
ATOM 1837 O O . LYS A 1 220 ? -29.797 -0.599 20.890 1.00 92.56 220 LYS A O 1
ATOM 1842 N N . GLU A 1 221 ? -31.847 0.275 20.722 1.00 88.00 221 GLU A N 1
ATOM 1843 C CA . GLU A 1 221 ? -31.563 0.963 19.457 1.00 88.00 221 GLU A CA 1
ATOM 1844 C C . GLU A 1 221 ? -30.403 1.957 19.544 1.00 88.00 221 GLU A C 1
ATOM 1846 O O . GLU A 1 221 ? -29.677 2.111 18.562 1.00 88.00 221 GLU A O 1
ATOM 1851 N N . ASP A 1 222 ? -30.210 2.578 20.709 1.00 91.19 222 ASP A N 1
ATOM 1852 C CA . ASP A 1 222 ? -29.150 3.539 20.999 1.00 91.19 222 ASP A CA 1
ATOM 1853 C C . ASP A 1 222 ? -27.884 2.904 21.606 1.00 91.19 222 ASP A C 1
ATOM 1855 O O . ASP A 1 222 ? -26.913 3.607 21.905 1.00 91.19 222 ASP A O 1
ATOM 1859 N N . GLU A 1 223 ? -27.851 1.580 21.745 1.00 94.00 223 GLU A N 1
ATOM 1860 C CA . GLU A 1 223 ? -26.710 0.815 22.240 1.00 94.00 223 GLU A CA 1
ATOM 1861 C C . GLU A 1 223 ? -25.875 0.257 21.077 1.00 94.00 223 GLU A C 1
ATOM 1863 O O . GLU A 1 223 ? -26.398 -0.079 20.013 1.00 94.00 223 GLU A O 1
ATOM 1868 N N . ILE A 1 224 ? -24.557 0.176 21.273 1.00 93.50 224 ILE A N 1
ATOM 1869 C CA . ILE A 1 224 ? -23.627 -0.409 20.295 1.00 93.50 224 ILE A CA 1
ATOM 1870 C C . ILE A 1 224 ? -22.874 -1.582 20.905 1.00 93.50 224 ILE A C 1
ATOM 1872 O O . ILE A 1 224 ? -22.567 -1.580 22.097 1.00 93.50 224 ILE A O 1
ATOM 1876 N N . ALA A 1 225 ? -22.535 -2.560 20.072 1.00 94.19 225 ALA A N 1
ATOM 1877 C CA . ALA A 1 225 ? -21.502 -3.536 20.387 1.00 94.19 225 ALA A CA 1
ATOM 1878 C C . ALA A 1 225 ? -20.187 -3.114 19.731 1.00 94.19 225 ALA A C 1
ATOM 1880 O O . ALA A 1 225 ? -20.184 -2.629 18.601 1.00 94.19 225 ALA A O 1
ATOM 1881 N N . VAL A 1 226 ? -19.080 -3.304 20.438 1.00 94.56 226 VAL A N 1
ATOM 1882 C CA . VAL A 1 226 ? -17.730 -3.047 19.937 1.00 94.56 226 VAL A CA 1
ATOM 1883 C C . VAL A 1 226 ? -16.853 -4.235 20.288 1.00 94.56 226 VAL A C 1
ATOM 1885 O O . VAL A 1 226 ? -16.908 -4.742 21.408 1.00 94.56 226 VAL A O 1
ATOM 1888 N N . ILE A 1 227 ? -16.063 -4.675 19.318 1.00 94.31 227 ILE A N 1
ATOM 1889 C CA . ILE A 1 227 ? -15.093 -5.752 19.461 1.00 94.31 227 ILE A CA 1
ATOM 1890 C C . ILE A 1 227 ? -13.711 -5.107 19.507 1.00 94.31 227 ILE A C 1
ATOM 1892 O O . ILE A 1 227 ? -13.371 -4.289 18.653 1.00 94.31 227 ILE A O 1
ATOM 1896 N N . CYS A 1 228 ? -12.940 -5.465 20.522 1.00 94.62 228 CYS A N 1
ATOM 1897 C CA . CYS A 1 228 ? -11.576 -5.023 20.730 1.00 94.62 228 CYS A CA 1
ATOM 1898 C C . CYS A 1 228 ? -10.687 -6.265 20.741 1.00 94.62 228 CYS A C 1
ATOM 1900 O O . CYS A 1 228 ? -10.862 -7.123 21.607 1.00 94.62 228 CYS A O 1
ATOM 1902 N N . ASP A 1 229 ? -9.765 -6.359 19.790 1.00 92.31 229 ASP A N 1
ATOM 1903 C CA . ASP A 1 229 ? -8.930 -7.547 19.627 1.00 92.31 229 ASP A CA 1
ATOM 1904 C C . ASP A 1 229 ? -7.515 -7.184 19.176 1.00 92.31 229 ASP A C 1
ATOM 1906 O O . ASP A 1 229 ? -7.302 -6.396 18.245 1.00 92.31 229 ASP A O 1
ATOM 1910 N N . GLY A 1 230 ? -6.530 -7.761 19.853 1.00 90.00 230 GLY A N 1
ATOM 1911 C CA . GLY A 1 230 ? -5.137 -7.717 19.457 1.00 90.00 230 GLY A CA 1
ATOM 1912 C C . GLY A 1 230 ? -4.807 -8.842 18.486 1.00 90.00 230 GLY A C 1
ATOM 1913 O O . GLY A 1 230 ? -4.566 -9.974 18.899 1.00 90.00 230 GLY A O 1
ATOM 1914 N N . THR A 1 231 ? -4.682 -8.520 17.202 1.00 87.19 231 THR A N 1
ATOM 1915 C CA . THR A 1 231 ? -4.274 -9.499 16.188 1.00 87.19 231 THR A CA 1
ATOM 1916 C C . THR A 1 231 ? -2.753 -9.549 16.036 1.00 87.19 231 THR A C 1
ATOM 1918 O O . THR A 1 231 ? -2.049 -8.646 16.479 1.00 87.19 231 THR A O 1
ATOM 1921 N N . TYR A 1 232 ? -2.219 -10.600 15.412 1.00 87.81 232 TYR A N 1
ATOM 1922 C CA . TYR A 1 232 ? -0.778 -10.786 15.233 1.00 87.81 232 TYR A CA 1
ATOM 1923 C C . TYR A 1 232 ? -0.379 -10.700 13.764 1.00 87.81 232 TYR A C 1
ATOM 1925 O O . TYR A 1 232 ? -0.892 -11.440 12.925 1.00 87.81 232 TYR A O 1
ATOM 1933 N N . THR A 1 233 ? 0.625 -9.876 13.477 1.00 86.56 233 THR A N 1
ATOM 1934 C CA . THR A 1 233 ? 1.271 -9.828 12.163 1.00 86.56 233 THR A CA 1
ATOM 1935 C C . THR A 1 233 ? 2.705 -10.312 12.292 1.00 86.56 233 THR A C 1
ATOM 1937 O O . THR A 1 233 ? 3.470 -9.808 13.116 1.00 86.56 233 THR A O 1
ATOM 1940 N N . ARG A 1 234 ? 3.076 -11.288 11.460 1.00 86.62 234 ARG A N 1
ATOM 1941 C CA . ARG A 1 234 ? 4.450 -11.788 11.383 1.00 86.62 234 ARG A CA 1
ATOM 1942 C C . ARG A 1 234 ? 5.398 -10.716 10.874 1.00 86.62 234 ARG A C 1
ATOM 1944 O O . ARG A 1 234 ? 5.077 -9.980 9.941 1.00 86.62 234 ARG A O 1
ATOM 1951 N N . LEU A 1 235 ? 6.577 -10.673 11.477 1.00 82.12 235 LEU A N 1
ATOM 1952 C CA . LEU A 1 235 ? 7.689 -9.868 11.016 1.00 82.12 235 LEU A CA 1
ATOM 1953 C C . LEU A 1 235 ? 8.781 -10.758 10.446 1.00 82.12 235 LEU A C 1
ATOM 1955 O O . LEU A 1 235 ? 9.295 -11.654 11.112 1.00 82.12 235 LEU A O 1
ATOM 1959 N N . GLU A 1 236 ? 9.187 -10.430 9.226 1.00 78.50 236 GLU A N 1
ATOM 1960 C CA . GLU A 1 236 ? 10.415 -10.954 8.647 1.00 78.50 236 GLU A CA 1
ATOM 1961 C C . GLU A 1 236 ? 11.644 -10.449 9.412 1.00 78.50 236 GLU A C 1
ATOM 1963 O O . GLU A 1 236 ? 11.600 -9.448 10.134 1.00 78.50 236 GLU A O 1
ATOM 1968 N N . LYS A 1 237 ? 12.769 -11.145 9.232 1.00 78.25 237 LYS A N 1
ATOM 1969 C CA . LYS A 1 237 ? 14.022 -10.821 9.915 1.00 78.25 237 LYS A CA 1
ATOM 1970 C C . LYS A 1 237 ? 14.454 -9.378 9.634 1.00 78.25 237 LYS A C 1
ATOM 1972 O O . LYS A 1 237 ? 14.735 -9.001 8.498 1.00 78.25 237 LYS A O 1
ATOM 1977 N N . SER A 1 238 ? 14.575 -8.595 10.696 1.00 76.50 238 SER A N 1
ATOM 1978 C CA . SER A 1 238 ? 15.087 -7.232 10.672 1.00 76.50 238 SER A CA 1
ATOM 1979 C C . SER A 1 238 ? 16.594 -7.200 10.929 1.00 76.50 238 SER A C 1
ATOM 1981 O O . SER A 1 238 ? 17.128 -8.002 11.692 1.00 76.50 238 SER A O 1
ATOM 1983 N N . SER A 1 239 ? 17.294 -6.230 10.330 1.00 78.50 239 SER A N 1
ATOM 1984 C CA . SER A 1 239 ? 18.670 -5.888 10.720 1.00 78.50 239 SER A CA 1
ATOM 1985 C C . SER A 1 239 ? 18.729 -5.117 12.046 1.00 78.50 239 SER A C 1
ATOM 1987 O O . SER A 1 239 ? 19.805 -4.959 12.618 1.00 78.50 239 SER A O 1
ATOM 1989 N N . ASN A 1 240 ? 17.588 -4.620 12.537 1.00 84.25 240 ASN A N 1
ATOM 1990 C CA . ASN A 1 240 ? 17.466 -4.038 13.867 1.00 84.25 240 ASN A CA 1
ATOM 1991 C C . ASN A 1 240 ? 17.218 -5.160 14.885 1.00 84.25 240 ASN A C 1
ATOM 1993 O O . ASN A 1 240 ? 16.072 -5.515 15.167 1.00 84.25 240 ASN A O 1
ATOM 1997 N N . ASN A 1 241 ? 18.310 -5.717 15.414 1.00 84.62 241 ASN A N 1
ATOM 1998 C CA . ASN A 1 241 ? 18.263 -6.830 16.363 1.00 84.62 241 ASN A CA 1
ATOM 1999 C C . ASN A 1 241 ? 17.456 -6.486 17.621 1.00 84.62 241 ASN A C 1
ATOM 2001 O O . ASN A 1 241 ? 16.689 -7.318 18.090 1.00 84.62 241 ASN A O 1
ATOM 2005 N N . GLU A 1 242 ? 17.589 -5.266 18.150 1.00 86.12 242 GLU A N 1
ATOM 2006 C CA . GLU A 1 242 ? 16.852 -4.838 19.344 1.00 86.12 242 GLU A CA 1
ATOM 2007 C C . GLU A 1 242 ? 15.339 -4.868 19.105 1.00 86.12 242 GLU A C 1
ATOM 2009 O O . GLU A 1 242 ? 14.591 -5.438 19.900 1.00 86.12 242 GLU A O 1
ATOM 2014 N N . PHE A 1 243 ? 14.885 -4.314 17.979 1.00 83.56 243 PHE A N 1
ATOM 2015 C CA . PHE A 1 243 ? 13.479 -4.382 17.590 1.00 83.56 243 PHE A CA 1
ATOM 2016 C C . PHE A 1 243 ? 13.024 -5.832 17.368 1.00 83.56 243 PHE A C 1
ATOM 2018 O O . PHE A 1 243 ? 11.969 -6.217 17.862 1.00 83.56 243 PHE A O 1
ATOM 2025 N N . GLN A 1 244 ? 13.842 -6.659 16.704 1.00 83.81 244 GLN A N 1
ATOM 2026 C CA . GLN A 1 244 ? 13.535 -8.076 16.481 1.00 83.81 244 GLN A CA 1
ATOM 2027 C C . GLN A 1 244 ? 13.304 -8.831 17.799 1.00 83.81 244 GLN A C 1
ATOM 2029 O O . GLN A 1 244 ? 12.339 -9.588 17.903 1.00 83.81 244 GLN A O 1
ATOM 2034 N N . TYR A 1 245 ? 14.157 -8.604 18.804 1.00 83.31 245 TYR A N 1
ATOM 2035 C CA . TYR A 1 245 ? 14.014 -9.214 20.128 1.00 83.31 245 TYR A CA 1
ATOM 2036 C C . TYR A 1 245 ? 12.733 -8.763 20.829 1.00 83.31 245 TYR A C 1
ATOM 2038 O O . TYR A 1 245 ? 12.026 -9.595 21.390 1.00 83.31 245 TYR A O 1
ATOM 2046 N N . ARG A 1 246 ? 12.390 -7.469 20.758 1.00 83.00 246 ARG A N 1
ATOM 2047 C CA . ARG A 1 246 ? 11.150 -6.935 21.354 1.00 83.00 246 ARG A CA 1
ATOM 2048 C C . ARG A 1 246 ? 9.880 -7.499 20.710 1.00 83.00 246 ARG A C 1
ATOM 2050 O O . ARG A 1 246 ? 8.841 -7.554 21.359 1.00 83.00 246 ARG A O 1
ATOM 2057 N N . CYS A 1 247 ? 9.955 -7.912 19.449 1.00 84.81 247 CYS A N 1
ATOM 2058 C CA . CYS A 1 247 ? 8.842 -8.530 18.733 1.00 84.81 247 CYS A CA 1
ATOM 2059 C C . CYS A 1 247 ? 8.761 -10.052 18.925 1.00 84.81 247 CYS A C 1
ATOM 2061 O O . CYS A 1 247 ? 7.834 -10.675 18.418 1.00 84.81 247 CYS A O 1
ATOM 2063 N N . TRP A 1 248 ? 9.702 -10.696 19.618 1.00 85.75 248 TRP A N 1
ATOM 2064 C CA . TRP A 1 248 ? 9.647 -12.144 19.819 1.00 85.75 248 TRP A CA 1
ATOM 2065 C C . TRP A 1 248 ? 8.519 -12.537 20.780 1.00 85.75 248 TRP A C 1
ATOM 2067 O O . TRP A 1 248 ? 8.496 -12.139 21.944 1.00 85.75 248 TRP A O 1
ATOM 2077 N N . SER A 1 249 ? 7.593 -13.367 20.305 1.00 83.56 249 SER A N 1
ATOM 2078 C CA . SER A 1 249 ? 6.583 -14.011 21.135 1.00 83.56 249 SER A CA 1
ATOM 2079 C C . SER A 1 249 ? 7.065 -15.396 21.538 1.00 83.56 249 SER A C 1
ATOM 2081 O O . SER A 1 249 ? 7.158 -16.292 20.702 1.00 83.56 249 SER A O 1
ATOM 2083 N N . VAL A 1 250 ? 7.308 -15.606 22.834 1.00 83.25 250 VAL A N 1
ATOM 2084 C CA . VAL A 1 250 ? 7.634 -16.943 23.360 1.00 83.25 250 VAL A CA 1
ATOM 2085 C C . VAL A 1 250 ? 6.463 -17.906 23.157 1.00 83.25 250 VAL A C 1
ATOM 2087 O O . VAL A 1 250 ? 6.665 -19.030 22.715 1.00 83.25 250 VAL A O 1
ATOM 2090 N N . GLN A 1 251 ? 5.232 -17.449 23.404 1.00 79.94 251 GLN A N 1
ATOM 2091 C CA . GLN A 1 251 ? 4.025 -18.270 23.282 1.00 79.94 251 GLN A CA 1
ATOM 2092 C C . GLN A 1 251 ? 3.783 -18.762 21.848 1.00 79.94 251 GLN A C 1
ATOM 2094 O O . GLN A 1 251 ? 3.309 -19.877 21.649 1.00 79.94 251 GLN A O 1
ATOM 2099 N N . LYS A 1 252 ? 4.070 -17.921 20.847 1.00 82.75 252 LYS A N 1
ATOM 2100 C CA . LYS A 1 252 ? 3.875 -18.253 19.427 1.00 82.75 252 LYS A CA 1
ATOM 2101 C C . LYS A 1 252 ? 5.161 -18.709 18.738 1.00 82.75 252 LYS A C 1
ATOM 2103 O O . LYS A 1 252 ? 5.114 -19.070 17.566 1.00 82.75 252 LYS A O 1
ATOM 2108 N N . THR A 1 253 ? 6.284 -18.700 19.462 1.00 86.69 253 THR A N 1
ATOM 2109 C CA . THR A 1 253 ? 7.626 -19.060 18.979 1.00 86.69 253 THR A CA 1
ATOM 2110 C C . THR A 1 253 ? 8.006 -18.351 17.675 1.00 86.69 253 THR A C 1
ATOM 2112 O O . THR A 1 253 ? 8.575 -18.960 16.774 1.00 86.69 253 THR A O 1
ATOM 2115 N N . ASP A 1 254 ? 7.630 -17.077 17.551 1.00 86.12 254 ASP A N 1
ATOM 2116 C CA . ASP A 1 254 ? 7.746 -16.316 16.304 1.00 86.12 254 ASP A CA 1
ATOM 2117 C C . ASP A 1 254 ? 7.908 -14.811 16.582 1.00 86.12 254 ASP A C 1
ATOM 2119 O O . ASP A 1 254 ? 7.513 -14.316 17.643 1.00 86.12 254 ASP A O 1
ATOM 2123 N N . SER A 1 255 ? 8.468 -14.065 15.628 1.00 87.62 255 SER A N 1
ATOM 2124 C CA . SER A 1 255 ? 8.566 -12.604 15.700 1.00 87.62 255 SER A CA 1
ATOM 2125 C C . SER A 1 255 ? 7.284 -11.961 15.181 1.00 87.62 255 SER A C 1
ATOM 2127 O O . SER A 1 255 ? 6.982 -11.994 13.989 1.00 87.62 255 SER A O 1
ATOM 2129 N N . LEU A 1 256 ? 6.531 -11.349 16.091 1.00 88.88 256 LEU A N 1
ATOM 2130 C CA . LEU A 1 256 ? 5.203 -10.807 15.859 1.00 88.88 256 LEU A CA 1
ATOM 2131 C C . LEU A 1 256 ? 5.111 -9.357 16.339 1.00 88.88 256 LEU A C 1
ATOM 2133 O O . LEU A 1 256 ? 5.644 -8.981 17.383 1.00 88.88 256 LEU A O 1
ATOM 2137 N N . ILE A 1 257 ? 4.354 -8.556 15.604 1.00 88.25 257 ILE A N 1
ATOM 2138 C CA . ILE A 1 257 ? 3.780 -7.312 16.119 1.00 88.25 257 ILE A CA 1
ATOM 2139 C C . ILE A 1 257 ? 2.297 -7.508 16.363 1.00 88.25 257 ILE A C 1
ATOM 2141 O O . ILE A 1 257 ? 1.643 -8.277 15.654 1.00 88.25 257 ILE A O 1
ATOM 2145 N N . LYS A 1 258 ? 1.776 -6.786 17.353 1.00 89.44 258 LYS A N 1
ATOM 2146 C CA . LYS A 1 258 ? 0.381 -6.886 17.756 1.00 89.44 258 LYS A CA 1
ATOM 2147 C C . LYS A 1 258 ? -0.362 -5.572 17.510 1.00 89.44 258 LYS A C 1
ATOM 2149 O O . LYS A 1 258 ? -0.345 -4.704 18.382 1.00 89.44 258 LYS A O 1
ATOM 2154 N N . PRO A 1 259 ? -0.942 -5.337 16.321 1.00 93.12 259 PRO A N 1
ATOM 2155 C CA . PRO A 1 259 ? -1.915 -4.261 16.153 1.00 93.12 259 PRO A CA 1
ATOM 2156 C C . PRO A 1 259 ? -3.194 -4.568 16.942 1.00 93.12 259 PRO A C 1
ATOM 2158 O O . PRO A 1 259 ? -3.673 -5.700 16.957 1.00 93.12 259 PRO A O 1
ATOM 2161 N N . PHE A 1 260 ? -3.749 -3.547 17.587 1.00 93.88 260 PHE A N 1
ATOM 2162 C CA . PHE A 1 260 ? -4.978 -3.651 18.368 1.00 93.88 260 PHE A CA 1
ATOM 2163 C C . PHE A 1 260 ? -6.118 -2.968 17.625 1.00 93.88 260 PHE A C 1
ATOM 2165 O O . PHE A 1 260 ? -6.093 -1.752 17.425 1.00 93.88 260 PHE A O 1
ATOM 2172 N N . ILE A 1 261 ? -7.091 -3.754 17.184 1.00 94.06 261 ILE A N 1
ATOM 2173 C CA . ILE A 1 261 ? -8.188 -3.298 16.338 1.00 94.06 261 ILE A CA 1
ATOM 2174 C C . ILE A 1 261 ? -9.427 -3.127 17.205 1.00 94.06 261 ILE A C 1
ATOM 2176 O O . ILE A 1 261 ? -9.808 -4.025 17.955 1.00 94.06 261 ILE A O 1
ATOM 2180 N N . ILE A 1 262 ? -10.071 -1.972 17.069 1.00 94.75 262 ILE A N 1
ATOM 2181 C CA . ILE A 1 262 ? -11.400 -1.719 17.616 1.00 94.75 262 ILE A CA 1
ATOM 2182 C C . ILE A 1 262 ? -12.360 -1.637 16.436 1.00 94.75 262 ILE A C 1
ATOM 2184 O O . ILE A 1 262 ? -12.187 -0.797 15.551 1.00 94.75 262 ILE A O 1
ATOM 2188 N N . CYS A 1 263 ? -13.371 -2.498 16.398 1.00 94.56 263 CYS A N 1
ATOM 2189 C CA . CYS A 1 263 ? -14.321 -2.552 15.293 1.00 94.56 263 CYS A CA 1
ATOM 2190 C C . CYS A 1 263 ? -15.766 -2.768 15.749 1.00 94.56 263 CYS A C 1
ATOM 2192 O O . CYS A 1 263 ? -16.060 -3.236 16.851 1.00 94.56 263 CYS A O 1
ATOM 2194 N N . CYS A 1 264 ? -16.689 -2.392 14.873 1.00 94.06 264 CYS A N 1
ATOM 2195 C CA . CYS A 1 264 ? -18.098 -2.703 14.990 1.00 94.06 264 CYS A CA 1
ATOM 2196 C C . CYS A 1 264 ? -18.375 -4.161 14.570 1.00 94.06 264 CYS A C 1
ATOM 2198 O O . CYS A 1 264 ? -17.560 -4.787 13.890 1.00 94.06 264 CYS A O 1
ATOM 2200 N N . PRO A 1 265 ? -19.549 -4.712 14.921 1.00 92.25 265 PRO A N 1
ATOM 2201 C CA . PRO A 1 265 ? -19.876 -6.121 14.698 1.00 92.25 265 PRO A CA 1
ATOM 2202 C C . PRO A 1 265 ? -19.987 -6.535 13.226 1.00 92.25 265 PRO A C 1
ATOM 2204 O O . PRO A 1 265 ? -19.941 -7.721 12.916 1.00 92.25 265 PRO A O 1
ATOM 2207 N N . ASP A 1 266 ? -20.174 -5.579 12.318 1.00 92.06 266 ASP A N 1
ATOM 2208 C CA . ASP A 1 266 ? -20.182 -5.799 10.869 1.00 92.06 266 ASP A CA 1
ATOM 2209 C C . ASP A 1 266 ? -18.778 -5.739 10.237 1.00 92.06 266 ASP A C 1
ATOM 2211 O O . ASP A 1 266 ? -18.642 -5.845 9.019 1.00 92.06 266 ASP A O 1
ATOM 2215 N N . GLY A 1 267 ? -17.735 -5.578 11.057 1.00 90.81 267 GLY A N 1
ATOM 2216 C CA . GLY A 1 267 ? -16.348 -5.462 10.623 1.00 90.81 267 GLY A CA 1
ATOM 2217 C C . GLY A 1 267 ? -15.906 -4.034 10.310 1.00 90.81 267 GLY A C 1
ATOM 2218 O O . GLY A 1 267 ? -14.754 -3.846 9.915 1.00 90.81 267 GLY A O 1
ATOM 2219 N N . TRP A 1 268 ? -16.760 -3.017 10.492 1.00 92.06 268 TRP A N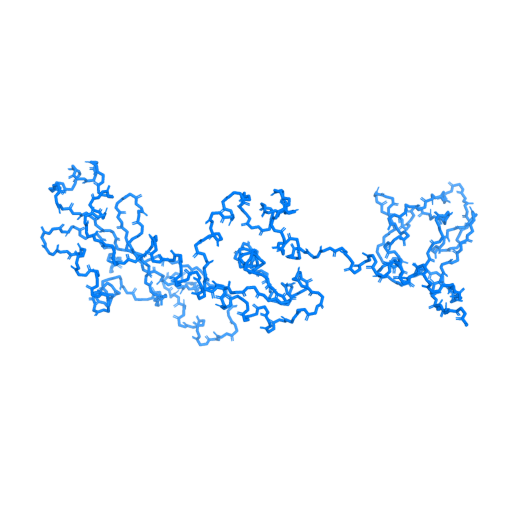 1
ATOM 2220 C CA . TRP A 1 268 ? -16.324 -1.632 10.335 1.00 92.06 268 TRP A CA 1
ATOM 2221 C C . TRP A 1 268 ? -15.272 -1.275 11.387 1.00 92.06 268 TRP A C 1
ATOM 2223 O O . TRP A 1 268 ? -15.538 -1.314 12.586 1.00 92.06 268 TRP A O 1
ATOM 2233 N N . ILE A 1 269 ? -14.072 -0.900 10.951 1.00 93.56 269 ILE A N 1
ATOM 2234 C CA . ILE A 1 269 ? -12.980 -0.550 11.861 1.00 93.56 269 ILE A CA 1
ATOM 2235 C C . ILE A 1 269 ? -13.221 0.860 12.404 1.00 93.56 269 ILE A C 1
ATOM 2237 O O . ILE A 1 269 ? -13.299 1.823 11.642 1.00 93.56 269 ILE A O 1
ATOM 2241 N N . ILE A 1 270 ? -13.336 0.973 13.727 1.00 93.81 270 ILE A N 1
ATOM 2242 C CA . ILE A 1 270 ? -13.360 2.257 14.429 1.00 93.81 270 ILE A CA 1
ATOM 2243 C C . ILE A 1 270 ? -11.955 2.844 14.373 1.00 93.81 270 ILE A C 1
ATOM 2245 O O . ILE A 1 270 ? -11.761 3.927 13.825 1.00 93.81 270 ILE A O 1
ATOM 2249 N N . ASP A 1 271 ? -10.968 2.102 14.877 1.00 93.62 271 ASP A N 1
ATOM 2250 C CA . ASP A 1 271 ? -9.562 2.479 14.761 1.00 93.62 271 ASP A CA 1
ATOM 2251 C C . ASP A 1 271 ? -8.618 1.279 14.958 1.00 93.62 271 ASP A C 1
ATOM 2253 O O . ASP A 1 271 ? -9.029 0.194 15.381 1.00 93.62 271 ASP A O 1
ATOM 2257 N N . CYS A 1 272 ? -7.342 1.485 14.639 1.00 92.56 272 CYS A N 1
ATOM 2258 C CA . CYS A 1 272 ? -6.257 0.531 14.822 1.00 92.56 272 CYS A CA 1
ATOM 2259 C C . CYS A 1 272 ? -5.099 1.190 15.582 1.00 92.56 272 CYS A C 1
ATOM 2261 O O . CYS A 1 272 ? -4.487 2.142 15.102 1.00 92.56 272 CYS A O 1
ATOM 2263 N N . TYR A 1 273 ? -4.739 0.623 16.732 1.00 92.38 273 TYR A N 1
ATOM 2264 C CA . TYR A 1 273 ? -3.680 1.122 17.606 1.00 92.38 273 TYR A CA 1
ATOM 2265 C C . TYR A 1 273 ? -2.444 0.216 17.584 1.00 92.38 273 TYR A C 1
ATOM 2267 O O . TYR A 1 273 ? -2.506 -0.962 17.223 1.00 92.38 273 TYR A O 1
ATOM 2275 N N . GLY A 1 274 ? -1.314 0.770 18.025 1.00 90.38 274 GLY A N 1
ATOM 2276 C CA . GLY A 1 274 ? -0.041 0.063 18.130 1.00 90.38 274 GLY A CA 1
ATOM 2277 C C . GLY A 1 274 ? 0.924 0.388 16.981 1.00 90.38 274 GLY A C 1
ATOM 2278 O O . GLY A 1 274 ? 0.871 1.491 16.432 1.00 90.38 274 GLY A O 1
ATOM 2279 N N . PRO A 1 275 ? 1.825 -0.542 16.614 1.00 90.00 275 PRO A N 1
ATOM 2280 C CA . PRO A 1 275 ? 1.898 -1.925 17.097 1.00 90.00 275 PRO A CA 1
ATOM 2281 C C . PRO A 1 275 ? 2.330 -2.038 18.569 1.00 90.00 275 PRO A C 1
ATOM 2283 O O . PRO A 1 275 ? 3.183 -1.281 19.024 1.00 90.00 275 PRO A O 1
ATOM 2286 N N . PHE A 1 276 ? 1.773 -3.019 19.283 1.00 89.50 276 PHE A N 1
ATOM 2287 C CA . PHE A 1 276 ? 2.143 -3.402 20.651 1.00 89.50 276 PHE A CA 1
ATOM 2288 C C . PHE A 1 276 ? 3.046 -4.643 20.661 1.00 89.50 276 PHE A C 1
ATOM 2290 O O . PHE A 1 276 ? 3.161 -5.355 19.652 1.00 89.50 276 PHE A O 1
ATOM 2297 N N . GLN A 1 277 ? 3.692 -4.916 21.800 1.00 85.25 277 GLN A N 1
ATOM 2298 C CA . GLN A 1 277 ? 4.453 -6.153 21.978 1.00 85.25 277 GLN A CA 1
ATOM 2299 C C . GLN A 1 277 ? 3.515 -7.361 22.040 1.00 85.25 277 GLN A C 1
ATOM 2301 O O . GLN A 1 277 ? 2.411 -7.294 22.576 1.00 85.25 277 GLN A O 1
ATOM 2306 N N . ALA A 1 278 ? 3.969 -8.503 21.523 1.00 81.31 278 ALA A N 1
ATOM 2307 C CA . ALA A 1 278 ? 3.143 -9.705 21.450 1.00 81.31 278 ALA A CA 1
ATOM 2308 C C . ALA A 1 278 ? 2.741 -10.278 22.825 1.00 81.31 278 ALA A C 1
ATOM 2310 O O . ALA A 1 278 ? 1.741 -10.993 22.912 1.00 81.31 278 ALA A O 1
ATOM 2311 N N . SER A 1 279 ? 3.526 -9.975 23.863 1.00 80.31 279 SER A N 1
ATOM 2312 C CA . SER A 1 279 ? 3.305 -10.349 25.265 1.00 80.31 279 SER A CA 1
ATOM 2313 C C . SER A 1 279 ? 2.315 -9.441 25.999 1.00 80.31 279 SER A C 1
ATOM 2315 O O . SER A 1 279 ? 1.863 -9.798 27.086 1.00 80.31 279 SER A O 1
ATOM 2317 N N . GLU A 1 280 ? 1.969 -8.276 25.443 1.00 85.88 280 GLU A N 1
ATOM 2318 C CA . GLU A 1 280 ? 0.995 -7.381 26.061 1.00 85.88 280 GLU A CA 1
ATOM 2319 C C . GLU A 1 280 ? -0.419 -7.957 25.921 1.00 85.88 280 GLU A C 1
ATOM 2321 O O . GLU A 1 280 ? -0.881 -8.285 24.821 1.00 85.88 280 GLU A O 1
ATOM 2326 N N . ASN A 1 281 ? -1.115 -8.088 27.054 1.00 87.94 281 ASN A N 1
ATOM 2327 C CA . ASN A 1 281 ? -2.504 -8.534 27.069 1.00 87.94 281 ASN A CA 1
ATOM 2328 C C . ASN A 1 281 ? -3.459 -7.412 26.641 1.00 87.94 281 ASN A C 1
ATOM 2330 O O . ASN A 1 281 ? -3.233 -6.226 26.895 1.00 87.94 281 ASN A O 1
ATOM 2334 N N . ASP A 1 282 ? -4.570 -7.815 26.040 1.00 90.75 282 ASP A N 1
ATOM 2335 C CA . ASP A 1 282 ? -5.549 -6.933 25.406 1.00 90.75 282 ASP A CA 1
ATOM 2336 C C . ASP A 1 282 ? -6.222 -5.985 26.400 1.00 90.75 282 ASP A C 1
ATOM 2338 O O . ASP A 1 282 ? -6.498 -4.833 26.074 1.00 90.75 282 ASP A O 1
ATOM 2342 N N . ALA A 1 283 ? -6.426 -6.416 27.648 1.00 91.62 283 ALA A N 1
ATOM 2343 C CA . ALA A 1 283 ? -6.976 -5.559 28.698 1.00 91.62 283 ALA A CA 1
ATOM 2344 C C . ALA A 1 283 ? -6.043 -4.391 29.047 1.00 91.62 283 ALA A C 1
ATOM 2346 O O . ALA A 1 283 ? -6.504 -3.267 29.270 1.00 91.62 283 ALA A O 1
ATOM 2347 N N . SER A 1 284 ? -4.733 -4.637 29.074 1.00 92.12 284 SER A N 1
ATOM 2348 C CA . SER A 1 284 ? -3.727 -3.606 29.336 1.00 92.12 284 SER A CA 1
ATOM 2349 C C . SER A 1 284 ? -3.610 -2.651 28.154 1.00 92.12 284 SER A C 1
ATOM 2351 O O . SER A 1 284 ? -3.572 -1.436 28.362 1.00 92.12 284 SER A O 1
ATOM 2353 N N . ILE A 1 285 ? -3.651 -3.189 26.932 1.00 93.62 285 ILE A N 1
ATOM 2354 C CA . ILE A 1 285 ? -3.663 -2.399 25.700 1.00 93.62 285 ILE A CA 1
ATOM 2355 C C . ILE A 1 285 ? -4.907 -1.504 25.650 1.00 93.62 285 ILE A C 1
ATOM 2357 O O . ILE A 1 285 ? -4.775 -0.291 25.498 1.00 93.62 285 ILE A O 1
ATOM 2361 N N . LEU A 1 286 ? -6.110 -2.049 25.870 1.00 93.44 286 LEU A N 1
ATOM 2362 C CA . LEU A 1 286 ? -7.347 -1.263 25.875 1.00 93.44 286 LEU A CA 1
ATOM 2363 C C . LEU A 1 286 ? -7.300 -0.150 26.930 1.00 93.44 286 LEU A C 1
ATOM 2365 O O . LEU A 1 286 ? -7.676 0.987 26.653 1.00 93.44 286 LEU A O 1
ATOM 2369 N N . LYS A 1 287 ? -6.788 -0.441 28.132 1.00 93.19 287 LYS A N 1
ATOM 2370 C CA . LYS A 1 287 ? -6.625 0.567 29.191 1.00 93.19 287 LYS A CA 1
ATOM 2371 C C . LYS A 1 287 ? -5.663 1.687 28.787 1.00 93.19 287 LYS A C 1
ATOM 2373 O O . LYS A 1 287 ? -5.869 2.830 29.187 1.00 93.19 287 LYS A O 1
ATOM 2378 N N . TYR A 1 288 ? -4.605 1.372 28.045 1.00 94.12 288 TYR A N 1
ATOM 2379 C CA . TYR A 1 288 ? -3.686 2.364 27.492 1.00 94.12 288 TYR A CA 1
ATOM 2380 C C . TYR A 1 288 ? -4.356 3.202 26.395 1.00 94.12 288 TYR A C 1
ATOM 2382 O O . TYR A 1 288 ? -4.301 4.430 26.455 1.00 94.12 288 TYR A O 1
ATOM 2390 N N . VAL A 1 289 ? -5.060 2.558 25.463 1.00 94.44 289 VAL A N 1
ATOM 2391 C CA . VAL A 1 289 ? -5.792 3.219 24.372 1.00 94.44 289 VAL A CA 1
ATOM 2392 C C . VAL A 1 289 ? -6.826 4.208 24.913 1.00 94.44 289 VAL A C 1
ATOM 2394 O O . VAL A 1 289 ? -6.791 5.374 24.534 1.00 94.44 289 VAL A O 1
ATOM 2397 N N . LEU A 1 290 ? -7.661 3.798 25.873 1.00 93.06 290 LEU A N 1
ATOM 2398 C CA . LEU A 1 290 ? -8.671 4.665 26.505 1.00 93.06 290 LEU A CA 1
ATOM 2399 C C . LEU A 1 290 ? -8.068 5.887 27.221 1.00 93.06 290 LEU A C 1
ATOM 2401 O O . LEU A 1 290 ? -8.743 6.892 27.419 1.00 93.06 290 LEU A O 1
ATOM 2405 N N . LYS A 1 291 ? -6.800 5.822 27.647 1.00 93.00 291 LYS A N 1
ATOM 2406 C CA . LYS A 1 291 ? -6.120 6.980 28.248 1.00 93.00 291 LYS A CA 1
ATOM 2407 C C . LYS A 1 291 ? -5.651 7.985 27.202 1.00 93.00 291 LYS A C 1
ATOM 2409 O O . LYS A 1 291 ? -5.631 9.176 27.505 1.00 93.00 291 LYS A O 1
ATOM 2414 N N . LEU A 1 292 ? -5.233 7.505 26.033 1.00 91.69 292 LEU A N 1
ATOM 2415 C CA . LEU A 1 292 ? -4.664 8.331 24.972 1.00 91.69 292 LEU A CA 1
ATOM 2416 C C . LEU A 1 292 ? -5.720 8.912 24.041 1.00 91.69 292 LEU A C 1
ATOM 2418 O O . LEU A 1 292 ? -5.646 10.090 23.701 1.00 91.69 292 LEU A O 1
ATOM 2422 N N . ASP A 1 293 ? -6.677 8.091 23.624 1.00 92.69 293 ASP A N 1
ATOM 2423 C CA . ASP A 1 293 ? -7.705 8.486 22.678 1.00 92.69 293 ASP A CA 1
ATOM 2424 C C . ASP A 1 293 ? -8.968 8.930 23.415 1.00 92.69 293 ASP A C 1
ATOM 2426 O O . ASP A 1 293 ? -9.792 8.123 23.848 1.00 92.69 293 ASP A O 1
ATOM 2430 N N . LYS A 1 294 ? -9.102 10.249 23.555 1.00 90.12 294 LYS A N 1
ATOM 2431 C CA . LYS A 1 294 ? -10.251 10.881 24.206 1.00 90.12 294 LYS A CA 1
ATOM 2432 C C . LYS A 1 294 ? -11.501 10.895 23.343 1.00 90.12 294 LYS A C 1
ATOM 2434 O O . LYS A 1 294 ? -12.599 10.905 23.888 1.00 90.12 294 LYS A O 1
ATOM 2439 N N . ASP A 1 295 ? -11.356 10.830 22.024 1.00 91.62 295 ASP A N 1
ATOM 2440 C CA . ASP A 1 295 ? -12.503 10.773 21.123 1.00 91.62 295 ASP A CA 1
ATOM 2441 C C . ASP A 1 295 ? -13.208 9.410 21.239 1.00 91.62 295 ASP A C 1
ATOM 2443 O O . ASP A 1 295 ? -14.433 9.324 21.134 1.00 91.62 295 ASP A O 1
ATOM 2447 N N . LEU A 1 296 ? -12.462 8.353 21.579 1.00 92.56 296 LEU A N 1
ATOM 2448 C CA . LEU A 1 296 ? -13.013 7.023 21.832 1.00 92.56 296 LEU A CA 1
ATOM 2449 C C . LEU A 1 296 ? -13.974 6.986 23.038 1.00 92.56 296 LEU A C 1
ATOM 2451 O O . LEU A 1 296 ? -14.935 6.213 23.026 1.00 92.56 296 LEU A O 1
ATOM 2455 N N . GLU A 1 297 ? -13.787 7.850 24.044 1.00 87.94 297 GLU A N 1
ATOM 2456 C CA . GLU A 1 297 ? -14.706 7.973 25.190 1.00 87.94 297 GLU A CA 1
ATOM 2457 C C . GLU A 1 297 ? -16.117 8.415 24.745 1.00 87.94 297 GLU A C 1
ATOM 2459 O O . GLU A 1 297 ? -17.115 7.981 25.326 1.00 87.94 297 GLU A O 1
ATOM 2464 N N . ASN A 1 298 ? -16.223 9.190 23.656 1.00 89.56 298 ASN A N 1
ATOM 2465 C CA . ASN A 1 298 ? -17.508 9.617 23.082 1.00 89.56 298 ASN A CA 1
ATOM 2466 C C . ASN A 1 298 ? -18.259 8.470 22.387 1.00 89.56 298 ASN A C 1
ATOM 2468 O O . ASN A 1 298 ? -19.475 8.537 22.190 1.00 89.56 298 ASN A O 1
ATOM 2472 N N . ILE A 1 299 ? -17.543 7.413 22.003 1.00 92.62 299 ILE A N 1
ATOM 2473 C CA . ILE A 1 299 ? -18.111 6.220 21.374 1.00 92.62 299 ILE A CA 1
ATOM 2474 C C . ILE A 1 299 ? -18.469 5.195 22.454 1.00 92.62 299 ILE A C 1
ATOM 2476 O O . ILE A 1 299 ? -19.605 4.712 22.501 1.00 92.62 299 ILE A O 1
ATOM 2480 N N . LEU A 1 300 ? -17.515 4.895 23.342 1.00 92.69 300 LEU A N 1
ATOM 2481 C CA . LEU A 1 300 ? -17.576 3.820 24.335 1.00 92.69 300 LEU A CA 1
ATOM 2482 C C . LEU A 1 300 ? -18.261 4.256 25.638 1.00 92.69 300 LEU A C 1
ATOM 2484 O O . LEU A 1 300 ? -17.746 4.077 26.741 1.00 92.69 300 LEU A O 1
ATOM 2488 N N . ILE A 1 301 ? -19.465 4.812 25.506 1.00 92.31 301 ILE A N 1
ATOM 2489 C CA . ILE A 1 301 ? -20.245 5.326 26.633 1.00 92.31 301 ILE A CA 1
ATOM 2490 C C . ILE A 1 301 ? -20.648 4.168 27.572 1.00 92.31 301 ILE A C 1
ATOM 2492 O O . ILE A 1 301 ? -21.277 3.201 27.109 1.00 92.31 301 ILE A O 1
ATOM 2496 N N . PRO A 1 302 ? -20.357 4.252 28.889 1.00 90.25 302 PRO A N 1
ATOM 2497 C CA . PRO A 1 302 ? -20.769 3.249 29.869 1.00 90.25 302 PRO A CA 1
ATOM 2498 C C . PRO A 1 302 ? -22.281 3.006 29.853 1.00 90.25 302 PRO A C 1
ATOM 2500 O O . PRO A 1 302 ? -23.069 3.940 29.726 1.00 90.25 302 PRO A O 1
ATOM 2503 N N . LYS A 1 303 ? -22.702 1.743 29.999 1.00 89.88 303 LYS A N 1
ATOM 2504 C CA . LYS A 1 303 ? -24.115 1.301 29.918 1.00 89.88 303 LYS A CA 1
ATOM 2505 C C . LYS A 1 303 ? -24.806 1.545 28.566 1.00 89.88 303 LYS A C 1
ATOM 2507 O O . LYS A 1 303 ? -25.981 1.229 28.437 1.00 89.88 303 LYS A O 1
ATOM 2512 N N . LYS A 1 304 ? -24.100 2.094 27.574 1.00 93.75 304 LYS A N 1
ATOM 2513 C CA . LYS A 1 304 ? -24.569 2.254 26.188 1.00 93.75 304 LYS A CA 1
ATOM 2514 C C . LYS A 1 304 ? -23.720 1.476 25.183 1.00 93.75 304 LYS A C 1
ATOM 2516 O O . LYS A 1 304 ? -24.000 1.494 23.987 1.00 93.75 304 LYS A O 1
ATOM 2521 N N . THR A 1 305 ? -22.677 0.812 25.661 1.00 94.00 305 THR A N 1
ATOM 2522 C CA . THR A 1 305 ? -21.700 0.107 24.836 1.00 94.00 305 THR A CA 1
ATOM 2523 C C . THR A 1 305 ? -21.440 -1.256 25.456 1.00 94.00 305 THR A C 1
ATOM 2525 O O . THR A 1 305 ? -20.999 -1.339 26.603 1.00 94.00 305 THR A O 1
ATOM 2528 N N . ALA A 1 306 ? -21.706 -2.317 24.702 1.00 93.50 306 ALA A N 1
ATOM 2529 C CA . ALA A 1 306 ? -21.255 -3.662 25.021 1.00 93.50 306 ALA A CA 1
ATOM 2530 C C . ALA A 1 306 ? -19.861 -3.863 24.415 1.00 93.50 306 ALA A C 1
ATOM 2532 O O . ALA A 1 306 ? -19.701 -3.795 23.197 1.00 93.50 306 ALA A O 1
ATOM 2533 N N . ILE A 1 307 ? -18.854 -4.078 25.262 1.00 93.31 307 ILE A N 1
ATOM 2534 C CA . ILE A 1 307 ? -17.467 -4.284 24.831 1.00 93.31 307 ILE A CA 1
ATOM 2535 C C . ILE A 1 307 ? -17.144 -5.773 24.899 1.00 93.31 307 ILE A C 1
ATOM 2537 O O . ILE A 1 307 ? -17.234 -6.387 25.963 1.00 93.31 307 ILE A O 1
ATOM 2541 N N . PHE A 1 308 ? -16.726 -6.322 23.765 1.00 92.50 308 PHE A N 1
ATOM 2542 C CA . PHE A 1 308 ? -16.184 -7.667 23.635 1.00 92.50 308 PHE A CA 1
ATOM 2543 C C . PHE A 1 308 ? -14.674 -7.547 23.515 1.00 92.50 308 PHE A C 1
ATOM 2545 O O . PHE A 1 308 ? -14.175 -6.936 22.577 1.00 92.50 308 PHE A O 1
ATOM 2552 N N . LEU A 1 309 ? -13.962 -8.092 24.491 1.00 91.44 309 LEU A N 1
ATOM 2553 C CA . LEU A 1 309 ? -12.510 -8.059 24.558 1.00 91.44 309 LEU A CA 1
ATOM 2554 C C . LEU A 1 309 ? -12.023 -9.494 24.703 1.00 91.44 309 LEU A C 1
ATOM 2556 O O . LEU A 1 309 ? -12.419 -10.156 25.670 1.00 91.44 309 LEU A O 1
ATOM 2560 N N . ASP A 1 310 ? -11.176 -9.961 23.785 1.00 80.12 310 ASP A N 1
ATOM 2561 C CA . ASP A 1 310 ? -10.465 -11.216 24.010 1.00 80.12 310 ASP A CA 1
ATOM 2562 C C . ASP A 1 310 ? -9.497 -10.999 25.174 1.00 80.12 310 ASP A C 1
ATOM 2564 O O . ASP A 1 310 ? -8.616 -10.148 25.130 1.00 80.12 310 ASP A O 1
ATOM 2568 N N . ARG A 1 311 ? -9.697 -11.709 26.284 1.00 65.19 311 ARG A N 1
ATOM 2569 C CA . ARG A 1 311 ? -8.829 -11.549 27.457 1.00 65.19 311 ARG A CA 1
ATOM 2570 C C . ARG A 1 311 ? -7.506 -12.294 27.298 1.00 65.19 311 ARG A C 1
ATOM 2572 O O . ARG A 1 311 ? -6.608 -12.054 28.104 1.00 65.19 311 ARG A O 1
ATOM 2579 N N . GLY A 1 312 ? -7.384 -13.157 26.285 1.00 57.25 312 GLY A N 1
ATOM 2580 C CA . GLY A 1 312 ? -6.379 -14.207 26.255 1.00 57.25 312 GLY A CA 1
ATOM 2581 C C . GLY A 1 312 ? -6.637 -15.215 27.378 1.00 57.25 312 GLY A C 1
ATOM 2582 O O . GLY A 1 312 ? -7.042 -14.865 28.489 1.00 57.25 312 GLY A O 1
ATOM 2583 N N . SER A 1 313 ? -6.448 -16.499 27.102 1.00 47.50 313 SER A N 1
ATOM 2584 C CA . SER A 1 313 ? -6.481 -17.517 28.152 1.00 47.50 313 SER A CA 1
ATOM 2585 C C . SER A 1 313 ? -5.331 -17.249 29.127 1.00 47.50 313 SER A C 1
ATOM 2587 O O . SER A 1 313 ? -4.174 -17.260 28.703 1.00 47.50 313 SER A O 1
ATOM 2589 N N . ASN A 1 314 ? -5.653 -16.979 30.396 1.00 37.16 314 ASN A N 1
ATOM 2590 C CA . ASN A 1 314 ? -4.675 -17.030 31.489 1.00 37.16 314 ASN A CA 1
ATOM 2591 C C . ASN A 1 314 ? -4.138 -18.449 31.669 1.00 37.16 314 ASN A C 1
ATOM 2593 O O . ASN A 1 314 ? -4.963 -19.391 31.584 1.00 37.16 314 ASN A O 1
#

Secondary structure (DSSP, 8-state):
---EEEEEEE---TTBBTTT-PBPBTTB-EEEPPHHHHHHHHHHH-EE--TT-EEEGGGB-TTSPBPGGGGGGS-EEEEEEEHHHHHHHHHHHHHS--TTGGGS-STT--HHHHHHHHSS-HHHHHHHHHH--S----SS--HHHHHHHHHHHHHH---HHHHHHHH-TT--HHHHHHHHHHHHHHHHHHTHHHHSSTTS-HHHHHTTS-HHHHHHTT--TT-EEEEEEE--EE-PPPS-HHHHHHTEETTTTEEEEEEEEEE-TTS-EEEEEEEEETTS-HHHHHHHHHHH-SHHHHHS-TTTEEEEE-----

pLDDT: mean 88.17, std 8.29, range [37.16, 97.88]

Foldseek 3Di:
DQDKDWAWEFDADLAAASQPRDGDDPVWHWDQADVVQQLCLCPPVSYHYDNRGTHTPVQADPVRHGDPVSSVRGDTDTDIDRCPVVVVVVVVVQVPQFLLSLQVDLVSRDQVSQCVQQVDGSVVLVVLLVLQDPDDDDPQDDSRSLNSLLSNCVVPVDQLQVSQVRRHPPRDSVNSVVSNVVNVVSCVVRPCVVQEELQDALVVLLVLCDPVNCVVVVADSQAFEKEKEWDKDADDDDPPVVQQVQQQDPVVRGRIWTKIFIAGPNRRTHHIDDRDHPPDFRVNVVVVCVVPRVSNCSNCPPPRYHYHYDRDDD